Protein AF-A0A7C4LW94-F1 (afdb_monomer_lite)

Sequence (225 aa):
MNLEYPPADPAPEKEVHWSELSSRVENIVDGLGRRTIDENIKETVVGLMANGFNTEASCGGHFEEEEGFRFPSVDVGNPGRPKYRYEGEEECVAQIINKYNLSSRGEIYDGGKMEEELENELSSLGYKKQTKEYSDWYEGLSPLKESLGELLAEFNKKALEQAIPGSLKFGKIYGACRIEAEGSLEPDQRDSLEREDLVRRIKQAQIVFDHFGKFLKERYFGKNA

Radius of gyration: 20.41 Å; chains: 1; bounding box: 64×35×56 Å

Foldseek 3Di:
DPPPDDPDFFDVVLVVLLVVLLVVQQQDADPVRHGHDDPLQSLVCSLCVLVPWAWDDWHLFDLDPVVHGFATKIWTFDPPQDPDFWDCLVVLLVVLCVVVVNPDSVVCPPPPPNVVVSVVSCVVVVGPHTDPVNVVRLVVCVVVCVVVVVLQVVLQVVCVVVVQQFGWDFDDDPRTTMIGTPVGDDPVRLVVDDSVVSVVVRVSRSSSSSSSSVVSVCVSRPDDD

Secondary structure (DSSP, 8-state):
----PPPPPPPHHHHHHHHHHHHHHHT-B-TTS-B---HHHHHHHHHHHHTT--EEEEE--B-STTT--B--EEEE--SS--S-SBTTHHHHHHHHHHHHT-S-THHHHTTSHHHHHHHHHHHHTT--SBPHHHHHHHHTHHHHHHHHHHHHHHHHHHHHHTT-S--EEE---SSSEEEEETT---HHHHTTS-HHHHHHHHHHHHHHHHHHHHHHHHHHHS---

pLDDT: mean 87.65, std 12.56, range [34.5, 98.5]

Structure (mmCIF, N/CA/C/O backbone):
data_AF-A0A7C4LW94-F1
#
_entry.id   AF-A0A7C4LW94-F1
#
loop_
_atom_site.group_PDB
_atom_site.id
_atom_site.type_symbol
_atom_site.label_atom_id
_atom_site.label_alt_id
_atom_site.label_comp_id
_atom_site.label_asym_id
_atom_site.label_entity_id
_atom_site.label_seq_id
_atom_site.pdbx_PDB_ins_code
_atom_site.Cartn_x
_atom_site.Cartn_y
_atom_site.Cartn_z
_atom_site.occupancy
_atom_site.B_iso_or_equiv
_atom_site.auth_seq_id
_atom_site.auth_comp_id
_atom_site.auth_asym_id
_atom_site.auth_atom_id
_atom_site.pdbx_PDB_model_num
ATOM 1 N N . MET A 1 1 ? -41.351 -4.225 28.297 1.00 45.72 1 MET A N 1
ATOM 2 C CA . MET A 1 1 ? -39.969 -4.743 28.345 1.00 45.72 1 MET A CA 1
ATOM 3 C C . MET A 1 1 ? -39.526 -4.929 26.910 1.00 45.72 1 MET A C 1
ATOM 5 O O . MET A 1 1 ? -40.069 -5.803 26.247 1.00 45.72 1 MET A O 1
ATOM 9 N N . ASN A 1 2 ? -38.644 -4.064 26.413 1.00 41.47 2 ASN A N 1
ATOM 10 C CA . ASN A 1 2 ? -37.991 -4.292 25.127 1.00 41.47 2 ASN A CA 1
ATOM 11 C C . ASN A 1 2 ? -36.909 -5.343 25.368 1.00 41.47 2 ASN A C 1
ATOM 13 O O . ASN A 1 2 ? -35.998 -5.114 26.158 1.00 41.47 2 ASN A O 1
ATOM 17 N N . LEU A 1 3 ? -37.076 -6.515 24.762 1.00 44.09 3 LEU A N 1
ATOM 18 C CA . LEU A 1 3 ? -36.039 -7.536 24.709 1.00 44.09 3 LEU A CA 1
ATOM 19 C C . LEU A 1 3 ? -35.000 -7.055 23.696 1.00 44.09 3 LEU A C 1
ATOM 21 O O . LEU A 1 3 ? -35.199 -7.181 22.489 1.00 44.09 3 LEU A O 1
ATOM 25 N N . GLU A 1 4 ? -33.928 -6.445 24.191 1.00 44.81 4 GLU A N 1
ATOM 26 C CA . GLU A 1 4 ? -32.718 -6.241 23.402 1.00 44.81 4 GLU A CA 1
ATOM 27 C C . GLU A 1 4 ? -32.130 -7.622 23.104 1.00 44.81 4 GLU A C 1
ATOM 29 O O . GLU A 1 4 ? -31.636 -8.317 23.991 1.00 44.81 4 GLU A O 1
ATOM 34 N N . TYR A 1 5 ? -32.257 -8.061 21.853 1.00 43.66 5 TYR A N 1
ATOM 35 C CA . TYR A 1 5 ? -31.544 -9.237 21.381 1.00 43.66 5 TYR A CA 1
ATOM 36 C C . TYR A 1 5 ? -30.052 -8.895 21.294 1.00 43.66 5 TYR A C 1
ATOM 38 O O . TYR A 1 5 ? -29.714 -7.846 20.735 1.00 43.66 5 TYR A O 1
ATOM 46 N N . PRO A 1 6 ? -29.153 -9.759 21.801 1.00 52.16 6 PRO A N 1
ATOM 47 C CA . PRO A 1 6 ? -27.725 -9.565 21.611 1.00 52.16 6 PRO A CA 1
ATOM 48 C C . PRO A 1 6 ? -27.403 -9.526 20.108 1.00 52.16 6 PRO A C 1
ATOM 50 O O . PRO A 1 6 ? -28.115 -10.143 19.301 1.00 52.16 6 PRO A O 1
ATOM 53 N N . PRO A 1 7 ? -26.361 -8.786 19.696 1.00 55.84 7 PRO A N 1
ATOM 54 C CA . PRO A 1 7 ? -25.944 -8.773 18.304 1.00 55.84 7 PRO A CA 1
ATOM 55 C C . PRO A 1 7 ? -25.649 -10.210 17.864 1.00 55.84 7 PRO A C 1
ATOM 57 O O . PRO A 1 7 ? -24.812 -10.877 18.453 1.00 55.84 7 PRO A O 1
ATOM 60 N N . ALA A 1 8 ? -26.406 -10.696 16.872 1.00 56.72 8 ALA A N 1
ATOM 61 C CA . ALA A 1 8 ? -26.175 -12.014 16.279 1.00 56.72 8 ALA A CA 1
ATOM 62 C C . ALA A 1 8 ? -24.699 -12.180 15.890 1.00 56.72 8 ALA A C 1
ATOM 64 O O . ALA A 1 8 ? -24.147 -11.272 15.261 1.00 56.72 8 ALA A O 1
ATOM 65 N N . ASP A 1 9 ? -24.125 -13.326 16.259 1.00 61.75 9 ASP A N 1
ATOM 66 C CA . ASP A 1 9 ? -22.764 -13.729 15.912 1.00 61.75 9 ASP A CA 1
ATOM 67 C C . ASP A 1 9 ? -22.497 -13.541 14.407 1.00 61.75 9 ASP A C 1
ATOM 69 O O . ASP A 1 9 ? -23.426 -13.676 13.593 1.00 61.75 9 ASP A O 1
ATOM 73 N N . PRO A 1 10 ? -21.256 -13.205 14.008 1.00 60.19 10 PRO A N 1
ATOM 74 C CA . PRO A 1 10 ? -20.903 -13.128 12.598 1.00 60.19 10 PRO A CA 1
ATOM 75 C C . PRO A 1 10 ? -21.259 -14.444 11.896 1.00 60.19 10 PRO A C 1
ATOM 77 O O . PRO A 1 10 ? -21.071 -15.531 12.436 1.00 60.19 10 PRO A O 1
ATOM 80 N N . ALA A 1 11 ? -21.809 -14.347 10.682 1.00 73.44 11 ALA A N 1
ATOM 81 C CA . ALA A 1 11 ? -22.173 -15.532 9.915 1.00 73.44 11 ALA A CA 1
ATOM 82 C C . ALA A 1 11 ? -20.932 -16.439 9.747 1.00 73.44 11 ALA A C 1
ATOM 84 O O . ALA A 1 11 ? -19.886 -15.915 9.351 1.00 73.44 11 ALA A O 1
ATOM 85 N N . PRO A 1 12 ? -21.031 -17.764 9.980 1.00 82.44 12 PRO A N 1
ATOM 86 C CA . PRO A 1 12 ? -19.894 -18.693 9.913 1.00 82.44 12 PRO A CA 1
ATOM 87 C C . PRO A 1 12 ? -19.057 -18.582 8.627 1.00 82.44 12 PRO A C 1
ATOM 89 O O . PRO A 1 12 ? -17.847 -18.777 8.641 1.00 82.44 12 PRO A O 1
ATOM 92 N N . GLU A 1 13 ? -19.683 -18.198 7.513 1.00 88.62 13 GLU A N 1
ATOM 93 C CA . GLU A 1 13 ? -19.021 -17.964 6.224 1.00 88.62 13 GLU A CA 1
ATOM 94 C C . GLU A 1 13 ? -17.985 -16.826 6.271 1.00 88.62 13 GLU A C 1
ATOM 96 O O . GLU A 1 13 ? -16.911 -16.949 5.681 1.00 88.62 13 GLU A O 1
ATOM 101 N N . LYS A 1 14 ? -18.261 -15.733 7.001 1.00 92.19 14 LYS A N 1
ATOM 102 C CA . LYS A 1 14 ? -17.317 -14.611 7.135 1.00 92.19 14 LYS A CA 1
ATOM 103 C C . LYS A 1 14 ? -16.077 -15.021 7.924 1.00 92.19 14 LYS A C 1
ATOM 105 O O . LYS A 1 14 ? -14.980 -14.593 7.570 1.00 92.19 14 LYS A O 1
ATOM 110 N N . GLU A 1 15 ? -16.243 -15.841 8.962 1.00 93.06 15 GLU A N 1
ATOM 111 C CA . GLU A 1 15 ? -15.130 -16.359 9.768 1.00 93.06 15 GLU A CA 1
ATOM 112 C C . GLU A 1 15 ? -14.243 -17.307 8.962 1.00 93.06 15 GLU A C 1
ATOM 114 O O . GLU A 1 15 ? -13.018 -17.167 8.987 1.00 93.06 15 GLU A O 1
ATOM 119 N N . VAL A 1 16 ? -14.853 -18.220 8.196 1.00 94.25 16 VAL A N 1
ATOM 120 C CA . VAL A 1 16 ? -14.126 -19.120 7.290 1.00 94.25 16 VAL A CA 1
ATOM 121 C C . VAL A 1 16 ? -13.330 -18.310 6.269 1.00 94.25 16 VAL A C 1
ATOM 123 O O . VAL A 1 16 ? -12.117 -18.485 6.175 1.00 94.25 16 VAL A O 1
ATOM 126 N N . HIS A 1 17 ? -13.964 -17.354 5.585 1.00 95.56 17 HIS A N 1
ATOM 127 C CA . HIS A 1 17 ? -13.280 -16.518 4.597 1.00 95.56 17 HIS A CA 1
ATOM 128 C C . HIS A 1 17 ? -12.143 -15.683 5.215 1.00 95.56 17 HIS A C 1
ATOM 130 O O . HIS A 1 17 ? -11.054 -15.597 4.648 1.00 95.56 17 HIS A O 1
ATOM 136 N N . TRP A 1 18 ? -12.340 -15.111 6.408 1.00 96.44 18 TRP A N 1
ATOM 137 C CA . TRP A 1 18 ? -11.271 -14.399 7.116 1.00 96.44 18 TRP A CA 1
ATOM 138 C C . TRP A 1 18 ? -10.088 -15.320 7.448 1.00 96.44 18 TRP A C 1
ATOM 140 O O . TRP A 1 18 ? -8.929 -14.925 7.296 1.00 96.44 18 TRP A O 1
ATOM 150 N N . SER A 1 19 ? -10.363 -16.549 7.895 1.00 95.75 19 SER A N 1
ATOM 151 C CA . SER A 1 19 ? -9.337 -17.551 8.205 1.00 95.75 19 SER A CA 1
ATOM 152 C C . SER A 1 19 ? -8.556 -17.978 6.958 1.00 95.75 19 SER A C 1
ATOM 154 O O . SER A 1 19 ? -7.326 -18.083 7.005 1.00 95.75 19 SER A O 1
ATOM 156 N N . GLU A 1 20 ? -9.241 -18.147 5.826 1.00 96.12 20 GLU A N 1
ATOM 157 C CA . GLU A 1 20 ? -8.624 -18.431 4.527 1.00 96.12 20 GLU A CA 1
ATOM 158 C C . GLU A 1 20 ? -7.718 -17.285 4.069 1.00 96.12 20 GLU A C 1
ATOM 160 O O . GLU A 1 20 ? -6.572 -17.524 3.682 1.00 96.12 20 GLU A O 1
ATOM 165 N N . LEU A 1 21 ? -8.183 -16.035 4.167 1.00 96.44 21 LEU A N 1
ATOM 166 C CA . LEU A 1 21 ? -7.382 -14.854 3.837 1.00 96.44 21 LEU A CA 1
ATOM 167 C C . LEU A 1 21 ? -6.167 -14.708 4.754 1.00 96.44 21 LEU A C 1
ATOM 169 O O . LEU A 1 21 ? -5.067 -14.453 4.269 1.00 96.44 21 LEU A O 1
ATOM 173 N N . SER A 1 22 ? -6.344 -14.928 6.057 1.00 95.31 22 SER A N 1
ATOM 174 C CA . SER A 1 22 ? -5.247 -14.905 7.032 1.00 95.31 22 SER A CA 1
ATOM 175 C C . SER A 1 22 ? -4.198 -15.966 6.696 1.00 95.31 22 SER A C 1
ATOM 177 O O . SER A 1 22 ? -3.008 -15.670 6.630 1.00 95.31 22 SER A O 1
ATOM 179 N N . SER A 1 23 ? -4.644 -17.188 6.388 1.00 93.62 23 SER A N 1
ATOM 180 C CA . SER A 1 23 ? -3.761 -18.281 5.968 1.00 93.62 23 SER A CA 1
ATOM 181 C C . SER A 1 23 ? -3.058 -17.968 4.648 1.00 93.62 23 SER A C 1
ATOM 183 O O . SER A 1 23 ? -1.879 -18.275 4.488 1.00 93.62 23 SER A O 1
ATOM 185 N N . ARG A 1 24 ? -3.752 -17.341 3.693 1.00 92.81 24 ARG A N 1
ATOM 186 C CA . ARG A 1 24 ? -3.155 -16.904 2.428 1.00 92.81 24 ARG A CA 1
ATOM 187 C C . ARG A 1 24 ? -2.051 -15.878 2.673 1.00 92.81 24 ARG A C 1
ATOM 189 O O . ARG A 1 24 ? -0.966 -16.060 2.136 1.00 92.81 24 ARG A O 1
ATOM 196 N N . VAL A 1 25 ? -2.316 -14.854 3.484 1.00 92.88 25 VAL A N 1
ATOM 197 C CA . VAL A 1 25 ? -1.360 -13.792 3.844 1.00 92.88 25 VAL A CA 1
ATOM 198 C C . VAL A 1 25 ? -0.121 -14.356 4.541 1.00 92.88 25 VAL A C 1
ATOM 200 O O . VAL A 1 25 ? 0.993 -13.965 4.200 1.00 92.88 25 VAL A O 1
ATOM 203 N N . GLU A 1 26 ? -0.289 -15.334 5.433 1.00 89.62 26 GLU A N 1
ATOM 204 C CA . GLU A 1 26 ? 0.823 -16.002 6.128 1.00 89.62 26 GLU A CA 1
ATOM 205 C C . GLU A 1 26 ?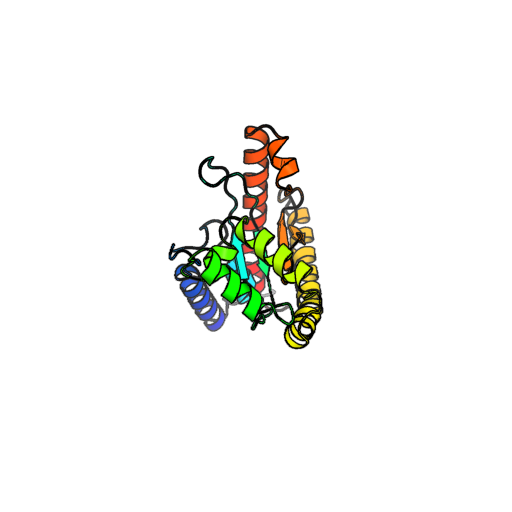 1.796 -16.706 5.170 1.00 89.62 26 GLU A C 1
ATOM 207 O O . GLU A 1 26 ? 2.996 -16.798 5.422 1.00 89.62 26 GLU A O 1
ATOM 212 N N . ASN A 1 27 ? 1.270 -17.203 4.051 1.00 88.75 27 ASN A N 1
ATOM 213 C CA . ASN A 1 27 ? 2.029 -17.959 3.063 1.00 88.75 27 ASN A CA 1
ATOM 214 C C . ASN A 1 27 ? 2.527 -17.101 1.889 1.00 88.75 27 ASN A C 1
ATOM 216 O O . ASN A 1 27 ? 3.099 -17.654 0.947 1.00 88.75 27 ASN A O 1
ATOM 220 N N . ILE A 1 28 ? 2.330 -15.777 1.919 1.00 87.31 28 ILE A N 1
ATOM 221 C CA . ILE A 1 28 ? 2.914 -14.883 0.914 1.00 87.31 28 ILE A CA 1
ATOM 222 C C . ILE A 1 28 ? 4.437 -14.871 1.087 1.00 87.31 28 ILE A C 1
ATOM 224 O O . ILE A 1 28 ? 4.977 -14.728 2.188 1.00 87.31 28 ILE A O 1
ATOM 228 N N . VAL A 1 29 ? 5.119 -15.045 -0.040 1.00 79.12 29 VAL A N 1
ATOM 229 C CA . VAL A 1 29 ? 6.573 -15.005 -0.162 1.00 79.12 29 VAL A CA 1
ATOM 230 C C . VAL A 1 29 ? 6.914 -13.811 -1.043 1.00 79.12 29 VAL A C 1
ATOM 232 O O . VAL A 1 29 ? 6.268 -13.611 -2.074 1.00 79.12 29 VAL A O 1
ATOM 235 N N . ASP A 1 30 ? 7.891 -13.009 -0.631 1.00 70.56 30 ASP A N 1
ATOM 236 C CA . ASP A 1 30 ? 8.350 -11.876 -1.429 1.00 70.56 30 ASP A CA 1
ATOM 237 C C . ASP A 1 30 ? 9.145 -12.328 -2.673 1.00 70.56 30 ASP A C 1
ATOM 239 O O . ASP A 1 30 ? 9.429 -13.512 -2.883 1.00 70.56 30 ASP A O 1
ATOM 243 N N . GLY A 1 31 ? 9.525 -11.367 -3.521 1.00 62.03 31 GLY A N 1
ATOM 244 C CA . GLY A 1 31 ? 10.322 -11.628 -4.726 1.00 62.03 31 GLY A CA 1
ATOM 245 C C . GLY A 1 31 ? 11.723 -12.199 -4.459 1.00 62.03 31 GLY A C 1
ATOM 246 O O . GLY A 1 31 ? 12.373 -12.650 -5.400 1.00 62.03 31 GLY A O 1
ATOM 247 N N . LEU A 1 32 ? 12.173 -12.212 -3.199 1.00 62.97 32 LEU A N 1
ATOM 248 C CA . LEU A 1 32 ? 13.464 -12.738 -2.750 1.00 62.97 32 LEU A CA 1
ATOM 249 C C . LEU A 1 32 ? 13.339 -14.122 -2.094 1.00 62.97 32 LEU A C 1
ATOM 251 O O . LEU A 1 32 ? 14.333 -14.674 -1.616 1.00 62.97 32 LEU A O 1
ATOM 255 N N . GLY A 1 33 ? 12.136 -14.702 -2.050 1.00 65.38 33 GLY A N 1
ATOM 256 C CA . GLY A 1 33 ? 11.908 -15.990 -1.401 1.00 65.38 33 GLY A CA 1
ATOM 257 C C . GLY A 1 33 ? 11.800 -15.904 0.125 1.00 65.38 33 GLY A C 1
ATOM 258 O O . GLY A 1 33 ? 11.742 -16.950 0.784 1.00 65.38 33 GLY A O 1
ATOM 259 N N . ARG A 1 34 ? 11.779 -14.697 0.709 1.00 68.06 34 ARG A N 1
ATOM 260 C CA . ARG A 1 34 ? 11.589 -14.509 2.150 1.00 68.06 34 ARG A CA 1
ATOM 261 C C . ARG A 1 34 ? 10.109 -14.608 2.467 1.00 68.06 34 ARG A C 1
ATOM 263 O O . ARG A 1 34 ? 9.244 -14.100 1.755 1.00 68.06 34 ARG A O 1
ATOM 270 N N . ARG A 1 35 ? 9.817 -15.342 3.534 1.00 60.00 35 ARG A N 1
ATOM 271 C CA . ARG A 1 35 ? 8.452 -15.500 4.019 1.00 60.00 35 ARG A CA 1
ATOM 272 C C . ARG A 1 35 ? 8.090 -14.287 4.857 1.00 60.00 35 ARG A C 1
ATOM 274 O O . ARG A 1 35 ? 8.943 -13.795 5.585 1.00 60.00 35 ARG A O 1
ATOM 281 N N . THR A 1 36 ? 6.805 -13.964 4.793 1.00 74.62 36 THR A N 1
ATOM 282 C CA . THR A 1 36 ? 6.021 -13.145 5.720 1.00 74.62 36 THR A CA 1
ATOM 283 C C . THR A 1 36 ? 5.942 -11.659 5.414 1.00 74.62 36 THR A C 1
ATOM 285 O O . THR A 1 36 ? 6.931 -10.939 5.396 1.00 74.62 36 THR A O 1
ATOM 288 N N . ILE A 1 37 ? 4.697 -11.216 5.261 1.00 87.62 37 ILE A N 1
ATOM 289 C CA . ILE A 1 37 ? 4.272 -9.844 5.531 1.00 87.62 37 ILE A CA 1
ATOM 290 C C . ILE A 1 37 ? 4.544 -9.531 7.008 1.00 87.62 37 ILE A C 1
ATOM 292 O O . ILE A 1 37 ? 4.339 -10.399 7.858 1.00 87.62 37 ILE A O 1
ATOM 296 N N . ASP A 1 38 ? 4.956 -8.302 7.314 1.00 90.50 38 ASP A N 1
ATOM 297 C CA . ASP A 1 38 ? 5.254 -7.873 8.683 1.00 90.50 38 ASP A CA 1
ATOM 298 C C . ASP A 1 38 ? 4.048 -8.062 9.620 1.00 90.50 38 ASP A C 1
ATOM 300 O O . ASP A 1 38 ? 2.927 -7.642 9.317 1.00 90.50 38 ASP A O 1
ATOM 304 N N . GLU A 1 39 ? 4.271 -8.674 10.788 1.00 91.38 39 GLU A N 1
ATOM 305 C CA . GLU A 1 39 ? 3.206 -9.030 11.745 1.00 91.38 39 GLU A CA 1
ATOM 306 C C . GLU A 1 39 ? 2.293 -7.851 12.101 1.00 91.38 39 GLU A C 1
ATOM 308 O O . GLU A 1 39 ? 1.076 -7.995 12.210 1.00 91.38 39 GLU A O 1
ATOM 313 N N . ASN A 1 40 ? 2.874 -6.660 12.240 1.00 93.00 40 ASN A N 1
ATOM 314 C CA . ASN A 1 40 ? 2.164 -5.448 12.636 1.00 93.00 40 ASN A CA 1
ATOM 315 C C . ASN A 1 40 ? 1.270 -4.849 11.533 1.00 93.00 40 ASN A C 1
ATOM 317 O O . ASN A 1 40 ? 0.518 -3.919 11.819 1.00 93.00 40 ASN A O 1
ATOM 321 N N . ILE A 1 41 ? 1.325 -5.361 10.297 1.00 96.00 41 ILE A N 1
ATOM 322 C CA . ILE A 1 41 ? 0.461 -4.917 9.192 1.00 96.00 41 ILE A CA 1
ATOM 323 C C . ILE A 1 41 ? -0.418 -6.032 8.616 1.00 96.00 41 ILE A C 1
ATOM 325 O O . ILE A 1 41 ? -1.358 -5.734 7.873 1.00 96.00 41 ILE A O 1
ATOM 329 N N . LYS A 1 42 ? -0.200 -7.299 9.002 1.00 95.81 42 LYS A N 1
ATOM 330 C CA . LYS A 1 42 ? -0.985 -8.455 8.526 1.00 95.81 42 LYS A CA 1
ATOM 331 C C . LYS A 1 42 ? -2.493 -8.254 8.662 1.00 95.81 42 LYS A C 1
ATOM 333 O O . LYS A 1 42 ? -3.217 -8.475 7.694 1.00 95.81 42 LYS A O 1
ATOM 338 N N . GLU A 1 43 ? -2.979 -7.800 9.821 1.00 97.44 43 GLU A N 1
ATOM 339 C CA . GLU A 1 43 ? -4.423 -7.584 10.021 1.00 97.44 43 GLU A CA 1
ATOM 340 C C . GLU A 1 43 ? -4.977 -6.497 9.084 1.00 97.44 43 GLU A C 1
ATOM 342 O O . GLU A 1 43 ? -6.091 -6.636 8.584 1.00 97.44 43 GLU A O 1
ATOM 347 N N . THR A 1 44 ? -4.187 -5.466 8.766 1.00 98.31 44 THR A N 1
ATOM 348 C CA . THR A 1 44 ? -4.578 -4.450 7.775 1.00 98.31 44 THR A CA 1
ATOM 349 C C . THR A 1 44 ? -4.687 -5.052 6.379 1.00 98.31 44 THR A C 1
ATOM 351 O O . THR A 1 44 ? -5.676 -4.813 5.687 1.00 98.31 44 THR A O 1
ATOM 354 N N . VAL A 1 45 ? -3.706 -5.859 5.966 1.00 97.94 45 VAL A N 1
ATOM 355 C CA . VAL A 1 45 ? -3.715 -6.521 4.652 1.00 97.94 45 VAL A CA 1
ATOM 356 C C . VAL A 1 45 ? -4.917 -7.462 4.531 1.00 97.94 45 VAL A C 1
ATOM 358 O O . VAL A 1 45 ? -5.694 -7.342 3.585 1.00 97.94 45 VAL A O 1
ATOM 361 N N . VAL A 1 46 ? -5.133 -8.336 5.520 1.00 98.06 46 VAL A N 1
ATOM 362 C CA . VAL A 1 46 ? -6.298 -9.238 5.561 1.00 98.06 46 VAL A CA 1
ATOM 363 C C . VAL A 1 46 ? -7.602 -8.442 5.562 1.00 98.06 46 VAL A C 1
ATOM 365 O O . VAL A 1 46 ? -8.514 -8.765 4.804 1.00 98.06 46 VAL A O 1
ATOM 368 N N . GLY A 1 47 ? -7.683 -7.382 6.367 1.00 98.19 47 GLY A N 1
ATOM 369 C CA . GLY A 1 47 ? -8.849 -6.510 6.450 1.00 98.19 47 GLY A CA 1
ATOM 370 C C . GLY A 1 47 ? -9.191 -5.856 5.113 1.00 98.19 47 GLY A C 1
ATOM 371 O O . GLY A 1 47 ? -10.354 -5.869 4.712 1.00 98.19 47 GLY A O 1
ATOM 372 N N . LEU A 1 48 ? -8.201 -5.337 4.385 1.00 98.31 48 LEU A N 1
ATOM 373 C CA . LEU A 1 48 ? -8.399 -4.771 3.047 1.00 98.31 48 LEU A CA 1
ATOM 374 C C . LEU A 1 48 ? -8.906 -5.837 2.068 1.00 98.31 48 LEU A C 1
ATOM 376 O O . LEU A 1 48 ? -9.919 -5.617 1.403 1.00 98.31 48 LEU A O 1
ATOM 380 N N . MET A 1 49 ? -8.275 -7.014 2.042 1.00 97.56 49 MET A N 1
ATOM 381 C CA . MET A 1 49 ? -8.697 -8.128 1.184 1.00 97.56 49 MET A CA 1
ATOM 382 C C . MET A 1 49 ? -10.124 -8.596 1.490 1.00 97.56 49 MET A C 1
ATOM 384 O O . MET A 1 49 ? -10.918 -8.798 0.572 1.00 97.56 49 MET A O 1
ATOM 388 N N . ALA A 1 50 ? -10.480 -8.708 2.771 1.00 97.50 50 ALA A N 1
ATOM 389 C CA . ALA A 1 50 ? -11.818 -9.096 3.211 1.00 97.50 50 ALA A CA 1
ATOM 390 C C . ALA A 1 50 ? -12.884 -8.063 2.808 1.00 97.50 50 ALA A C 1
ATOM 392 O O . ALA A 1 50 ? -14.018 -8.427 2.504 1.00 97.50 50 ALA A O 1
ATOM 393 N N . ASN A 1 51 ? -12.508 -6.782 2.743 1.00 96.69 51 ASN A N 1
ATOM 394 C CA . ASN A 1 51 ? -13.357 -5.692 2.258 1.00 96.69 51 ASN A CA 1
ATOM 395 C C . ASN A 1 51 ? -13.298 -5.506 0.724 1.00 96.69 51 ASN A C 1
ATOM 397 O O . ASN A 1 51 ? -13.799 -4.506 0.215 1.00 96.69 51 ASN A O 1
ATOM 401 N N . GLY A 1 52 ? -12.729 -6.462 -0.022 1.00 95.50 52 GLY A N 1
ATOM 402 C CA . GLY A 1 52 ? -12.763 -6.493 -1.489 1.00 95.50 52 GLY A CA 1
ATOM 403 C C . GLY A 1 52 ? -11.618 -5.761 -2.192 1.00 95.50 52 GLY A C 1
ATOM 404 O O . GLY A 1 52 ? -11.648 -5.624 -3.414 1.00 95.50 52 GLY A O 1
ATOM 405 N N . PHE A 1 53 ? -10.600 -5.309 -1.458 1.00 96.38 53 PHE A N 1
ATOM 406 C CA . PHE A 1 53 ? -9.448 -4.610 -2.026 1.00 96.38 53 PHE A CA 1
ATOM 407 C C . PHE A 1 53 ? -8.301 -5.575 -2.336 1.00 96.38 53 PHE A C 1
ATOM 409 O O . PHE A 1 53 ? -7.911 -6.394 -1.508 1.00 96.38 53 PHE A O 1
ATOM 416 N N . ASN A 1 54 ? -7.709 -5.459 -3.524 1.00 95.12 54 ASN A N 1
ATOM 417 C CA . ASN A 1 54 ? -6.543 -6.253 -3.898 1.00 95.12 54 ASN A CA 1
ATOM 418 C C . ASN A 1 54 ? -5.247 -5.544 -3.469 1.00 95.12 54 ASN A C 1
ATOM 420 O O . ASN A 1 54 ? -4.912 -4.478 -3.984 1.00 95.12 54 ASN A O 1
ATOM 424 N N . THR A 1 55 ? -4.525 -6.135 -2.518 1.00 94.81 55 THR A N 1
ATOM 425 C CA . THR A 1 55 ? -3.245 -5.618 -2.012 1.00 94.81 55 THR A CA 1
ATOM 426 C C . THR A 1 55 ? -2.084 -6.125 -2.870 1.00 94.81 55 THR A C 1
ATOM 428 O O . THR A 1 55 ? -1.948 -7.335 -3.057 1.00 94.81 55 THR A O 1
ATOM 431 N N . GLU A 1 56 ? -1.243 -5.220 -3.373 1.00 91.19 56 GLU A N 1
ATOM 432 C CA . GLU A 1 56 ? -0.082 -5.546 -4.220 1.00 91.19 56 GLU A CA 1
ATOM 433 C C . GLU A 1 56 ? 1.228 -5.619 -3.428 1.00 91.19 56 GLU A C 1
ATOM 435 O O . GLU A 1 56 ? 2.057 -6.489 -3.687 1.00 91.19 56 GLU A O 1
ATOM 440 N N . ALA A 1 57 ? 1.411 -4.720 -2.462 1.00 90.88 57 ALA A N 1
ATOM 441 C CA . ALA A 1 57 ? 2.598 -4.654 -1.620 1.00 90.88 57 ALA A CA 1
ATOM 442 C C . ALA A 1 57 ? 2.256 -4.055 -0.254 1.00 90.88 57 ALA A C 1
ATOM 444 O O . ALA A 1 57 ? 1.263 -3.344 -0.095 1.00 90.88 57 ALA A O 1
ATOM 445 N N . SER A 1 58 ? 3.084 -4.336 0.743 1.00 93.69 58 SER A N 1
ATOM 446 C CA . SER A 1 58 ? 2.947 -3.769 2.082 1.00 93.69 58 SER A CA 1
ATOM 447 C C . SER A 1 58 ? 4.298 -3.688 2.775 1.00 93.69 58 SER A C 1
ATOM 449 O O . SER A 1 58 ? 5.195 -4.474 2.477 1.00 93.69 58 SER A O 1
ATOM 451 N N . CYS A 1 59 ? 4.416 -2.771 3.726 1.00 93.06 59 CYS A N 1
ATOM 452 C CA . CYS A 1 59 ? 5.548 -2.648 4.635 1.00 93.06 59 CYS A CA 1
ATOM 453 C C . CYS A 1 59 ? 5.004 -2.232 6.003 1.00 93.06 59 CYS A C 1
ATOM 455 O O . CYS A 1 59 ? 4.227 -1.281 6.086 1.00 93.06 59 CYS A O 1
ATOM 457 N N . GLY A 1 60 ? 5.403 -2.924 7.064 1.00 93.44 60 GLY A N 1
ATOM 458 C CA . GLY A 1 60 ? 5.034 -2.642 8.453 1.00 93.44 60 GLY A CA 1
ATOM 459 C C . GLY A 1 60 ? 5.769 -1.447 9.058 1.00 93.44 60 GLY A C 1
ATOM 460 O O . GLY A 1 60 ? 5.475 -1.025 10.178 1.00 93.44 60 GLY A O 1
ATOM 461 N N . GLY A 1 61 ? 6.703 -0.866 8.309 1.00 92.81 61 GLY A N 1
ATOM 462 C CA . GLY A 1 61 ? 7.588 0.190 8.766 1.00 92.81 61 GLY A CA 1
ATOM 463 C C . GLY A 1 61 ? 8.727 -0.364 9.617 1.00 92.81 61 GLY A C 1
ATOM 464 O O . GLY A 1 61 ? 8.511 -1.184 10.505 1.00 92.81 61 GLY A O 1
ATOM 465 N N . HIS A 1 62 ? 9.930 0.131 9.350 1.00 90.31 62 HIS A N 1
ATOM 466 C CA . HIS A 1 62 ? 11.181 -0.353 9.932 1.00 90.31 62 HIS A CA 1
ATOM 467 C C . HIS A 1 62 ? 11.948 0.833 10.503 1.00 90.31 62 HIS A C 1
ATOM 469 O O . HIS A 1 62 ? 11.850 1.952 9.987 1.00 90.31 62 HIS A O 1
ATOM 475 N N . PHE A 1 63 ? 12.682 0.611 11.584 1.00 87.88 63 PHE A N 1
ATOM 476 C CA . PHE A 1 63 ? 13.534 1.624 12.220 1.00 87.88 63 PHE A CA 1
ATOM 477 C C . PHE A 1 63 ? 14.898 1.063 12.657 1.00 87.88 63 PHE A C 1
ATOM 479 O O . PHE A 1 63 ? 15.682 1.730 13.346 1.00 87.88 63 PHE A O 1
ATOM 486 N N . GLU A 1 64 ? 15.170 -0.175 12.269 1.00 84.00 64 GLU A N 1
ATOM 487 C CA . GLU A 1 64 ? 16.443 -0.861 12.351 1.00 84.00 64 GLU A CA 1
ATOM 488 C C . GLU A 1 64 ? 17.402 -0.279 11.304 1.00 84.00 64 GLU A C 1
ATOM 490 O O . GLU A 1 64 ? 17.028 -0.040 10.157 1.00 84.00 64 GLU A O 1
ATOM 495 N N . GLU A 1 65 ? 18.663 -0.051 11.680 1.00 71.06 65 GLU A N 1
ATOM 496 C CA . GLU A 1 65 ? 19.656 0.528 10.757 1.00 71.06 65 GLU A CA 1
ATOM 497 C C . GLU A 1 65 ? 19.898 -0.349 9.525 1.00 71.06 65 GLU A C 1
ATOM 499 O O . GLU A 1 65 ? 20.153 0.170 8.443 1.00 71.06 65 GLU A O 1
ATOM 504 N N . GLU A 1 66 ? 19.792 -1.668 9.687 1.00 75.75 66 GLU A N 1
ATOM 505 C CA . GLU A 1 66 ? 20.037 -2.658 8.635 1.00 75.75 66 GLU A CA 1
ATOM 506 C C . GLU A 1 66 ? 18.941 -2.656 7.555 1.00 75.75 66 GLU A C 1
ATOM 508 O O . GLU A 1 66 ? 19.223 -2.925 6.388 1.00 75.75 66 GLU A O 1
ATOM 513 N N . GLU A 1 67 ? 17.704 -2.314 7.926 1.00 72.25 67 GLU A N 1
ATOM 51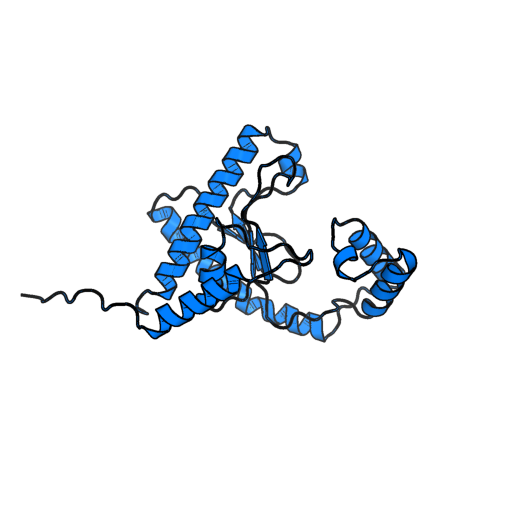4 C CA . GLU A 1 67 ? 16.532 -2.293 7.033 1.00 72.25 67 GLU A CA 1
ATOM 515 C C . GLU A 1 67 ? 16.179 -0.867 6.563 1.00 72.25 67 GLU A C 1
ATOM 517 O O . GLU A 1 67 ? 15.453 -0.662 5.579 1.00 72.25 67 GLU A O 1
ATOM 522 N N . GLY A 1 68 ? 16.755 0.131 7.239 1.00 82.06 68 GLY A N 1
ATOM 523 C CA . GLY A 1 68 ? 16.517 1.548 7.025 1.00 82.06 68 GLY A CA 1
ATOM 524 C C . GLY A 1 68 ? 15.208 2.032 7.648 1.00 82.06 68 GLY A C 1
ATOM 525 O O . GLY A 1 68 ? 14.354 1.268 8.085 1.00 82.06 68 GLY A O 1
ATOM 526 N N . PHE A 1 69 ? 15.026 3.351 7.666 1.00 87.19 69 PHE A N 1
ATOM 527 C CA . PHE A 1 69 ? 13.834 3.962 8.245 1.00 87.19 69 PHE A CA 1
ATOM 528 C C . PHE A 1 69 ? 12.710 4.064 7.215 1.00 87.19 69 PHE A C 1
ATOM 530 O O . PHE A 1 69 ? 12.784 4.856 6.265 1.00 87.19 69 PHE A O 1
ATOM 537 N N . ARG A 1 70 ? 11.645 3.284 7.408 1.00 90.56 70 ARG A N 1
ATOM 538 C CA . ARG A 1 70 ? 10.466 3.258 6.530 1.00 90.56 70 ARG A CA 1
ATOM 539 C C . ARG A 1 70 ? 9.191 3.424 7.341 1.00 90.56 70 ARG A C 1
ATOM 541 O O . ARG A 1 70 ? 9.047 2.853 8.415 1.00 90.56 70 ARG A O 1
ATOM 548 N N . PHE A 1 71 ? 8.256 4.196 6.801 1.00 95.06 71 PHE A N 1
ATOM 549 C CA . PHE A 1 71 ? 6.910 4.304 7.352 1.00 95.06 71 PHE A CA 1
ATOM 550 C C . PHE A 1 71 ? 6.047 3.138 6.858 1.00 95.06 71 PHE A C 1
ATOM 552 O O . PHE A 1 71 ? 6.263 2.669 5.736 1.00 95.06 71 PHE A O 1
ATOM 559 N N . PRO A 1 72 ? 5.076 2.673 7.665 1.00 96.62 72 PRO A N 1
ATOM 560 C CA . PRO A 1 72 ? 4.156 1.641 7.229 1.00 96.62 72 PRO A CA 1
ATOM 561 C C . PRO A 1 72 ? 3.327 2.111 6.033 1.00 96.62 72 PRO A C 1
ATOM 563 O O . PRO A 1 72 ? 2.914 3.273 5.956 1.00 96.62 72 PRO A O 1
ATOM 566 N N . SER A 1 73 ? 3.091 1.197 5.098 1.00 97.12 73 SER A N 1
ATOM 567 C CA . SER A 1 73 ? 2.282 1.450 3.907 1.00 97.12 73 SER A CA 1
ATOM 568 C C . SER A 1 73 ? 1.662 0.169 3.361 1.00 97.12 73 SER A C 1
ATOM 570 O O . SER A 1 73 ? 2.193 -0.926 3.556 1.00 97.12 73 SER A O 1
ATOM 572 N N . VAL A 1 74 ? 0.539 0.312 2.657 1.00 97.50 74 VAL A N 1
ATOM 573 C CA . VAL A 1 74 ? -0.068 -0.761 1.856 1.00 97.50 74 VAL A CA 1
ATOM 574 C C . VAL A 1 74 ? -0.421 -0.206 0.487 1.00 97.50 74 VAL A C 1
ATOM 576 O O . VAL A 1 74 ? -1.086 0.822 0.385 1.00 97.50 74 VAL A O 1
ATOM 579 N N . ASP A 1 75 ? -0.008 -0.905 -0.558 1.00 96.25 75 ASP A N 1
ATOM 580 C CA . ASP A 1 75 ? -0.359 -0.600 -1.934 1.00 96.25 75 ASP A CA 1
ATOM 581 C C . ASP A 1 75 ? -1.565 -1.433 -2.344 1.00 96.25 75 ASP A C 1
ATOM 583 O O . ASP A 1 75 ? -1.555 -2.663 -2.264 1.00 96.25 75 ASP A O 1
ATOM 587 N N . VAL A 1 76 ? -2.614 -0.750 -2.789 1.00 95.69 76 VAL A N 1
ATOM 588 C CA . VAL A 1 76 ? -3.847 -1.364 -3.279 1.00 95.69 76 VAL A CA 1
ATOM 589 C C . VAL A 1 76 ? -3.956 -1.095 -4.771 1.00 95.69 76 VAL A C 1
ATOM 591 O O . VAL A 1 76 ? -3.941 0.059 -5.198 1.00 95.69 76 VAL A O 1
ATOM 594 N N . GLY A 1 77 ? -4.067 -2.143 -5.576 1.00 93.38 77 GLY A N 1
ATOM 595 C CA . GLY A 1 77 ? -4.081 -2.026 -7.031 1.00 93.38 77 GLY A CA 1
ATOM 596 C C . GLY A 1 77 ? -5.110 -2.938 -7.674 1.00 93.38 77 GLY A C 1
ATOM 597 O O . GLY A 1 77 ? -5.656 -3.843 -7.041 1.00 93.38 77 GLY A O 1
ATOM 598 N N . ASN A 1 78 ? -5.401 -2.686 -8.945 1.00 91.19 78 ASN A N 1
ATOM 599 C CA . ASN A 1 78 ? -6.324 -3.522 -9.694 1.00 91.19 78 ASN A CA 1
ATOM 600 C C . ASN A 1 78 ? -5.694 -4.880 -10.007 1.00 91.19 78 ASN A C 1
ATOM 602 O O . ASN A 1 78 ? -4.539 -4.933 -10.438 1.00 91.19 78 ASN A O 1
ATOM 606 N N . PRO A 1 79 ? -6.455 -5.982 -9.896 1.00 89.06 79 PRO A N 1
ATOM 607 C CA . PRO A 1 79 ? -5.961 -7.279 -10.325 1.00 89.06 79 PRO A CA 1
ATOM 608 C C . PRO A 1 79 ? -5.598 -7.254 -11.816 1.00 89.06 79 PRO A C 1
ATOM 610 O O . PRO A 1 79 ? -6.156 -6.486 -12.600 1.00 89.06 79 PRO A O 1
ATOM 613 N N . GLY A 1 80 ? -4.666 -8.120 -12.214 1.00 88.81 80 GLY A N 1
ATOM 614 C CA . GLY A 1 80 ? -4.283 -8.262 -13.620 1.00 88.81 80 GLY A CA 1
ATOM 615 C C . GLY A 1 80 ? -3.440 -7.109 -14.162 1.00 88.81 80 GLY A C 1
ATOM 616 O O . GLY A 1 80 ? -3.541 -6.806 -15.346 1.00 88.81 80 GLY A O 1
ATOM 617 N N . ARG A 1 81 ? -2.613 -6.473 -13.317 1.00 89.06 81 ARG A N 1
ATOM 618 C CA . ARG A 1 81 ? -1.635 -5.467 -13.751 1.00 89.06 81 ARG A CA 1
ATOM 619 C C . ARG A 1 81 ? -0.821 -5.979 -14.946 1.00 89.06 81 ARG A C 1
ATOM 621 O O . ARG A 1 81 ? -0.140 -7.001 -14.804 1.00 89.06 81 ARG A O 1
ATOM 628 N N . PRO A 1 82 ? -0.841 -5.275 -16.094 1.00 90.56 82 PRO A N 1
ATOM 629 C CA . PRO A 1 82 ? -0.061 -5.674 -17.250 1.00 90.56 82 PRO A CA 1
ATOM 630 C C . PRO A 1 82 ? 1.420 -5.708 -16.915 1.00 90.56 82 PRO A C 1
ATOM 632 O O . PRO A 1 82 ? 1.946 -4.841 -16.210 1.00 90.56 82 PRO A O 1
ATOM 635 N N . LYS A 1 83 ? 2.100 -6.726 -17.443 1.00 88.19 83 LYS A N 1
ATOM 636 C CA . LYS A 1 83 ? 3.524 -6.938 -17.189 1.00 88.19 83 LYS A CA 1
ATOM 637 C C . LYS A 1 83 ? 4.344 -5.725 -17.638 1.00 88.19 83 LYS A C 1
ATOM 639 O O . LYS A 1 83 ? 5.273 -5.347 -16.930 1.00 88.19 83 LYS A O 1
ATOM 644 N N . TYR A 1 84 ? 4.005 -5.116 -18.768 1.00 89.75 84 TYR A N 1
ATOM 645 C CA . TYR A 1 84 ? 4.739 -3.993 -19.347 1.00 89.75 84 TYR A CA 1
ATOM 646 C C . TYR A 1 84 ? 3.855 -2.750 -19.417 1.00 89.75 84 TYR A C 1
ATOM 648 O O . TYR A 1 84 ? 2.688 -2.817 -19.811 1.00 89.75 84 TYR A O 1
ATOM 656 N N . ARG A 1 85 ? 4.427 -1.614 -19.029 1.00 89.81 85 ARG A N 1
ATOM 657 C CA . ARG A 1 85 ? 3.784 -0.303 -19.038 1.00 89.81 85 ARG A CA 1
ATOM 658 C C . ARG A 1 85 ? 3.925 0.378 -20.390 1.00 89.81 85 ARG A C 1
ATOM 660 O O . ARG A 1 85 ? 2.964 1.002 -20.841 1.00 89.81 85 ARG A O 1
ATOM 667 N N . TYR A 1 86 ? 5.092 0.280 -21.019 1.00 91.81 86 TYR A N 1
ATOM 668 C CA . TYR A 1 86 ? 5.399 0.989 -22.263 1.00 91.81 86 TYR A CA 1
ATOM 669 C C . TYR A 1 86 ? 5.521 0.043 -23.461 1.00 91.81 86 TYR A C 1
ATOM 671 O O . TYR A 1 86 ? 5.939 -1.108 -23.329 1.00 91.81 86 TYR A O 1
ATOM 679 N N . GLU A 1 87 ? 5.152 0.536 -24.647 1.00 90.50 87 GLU A N 1
ATOM 680 C CA . GLU A 1 87 ? 5.483 -0.135 -25.911 1.00 90.50 87 GLU A CA 1
ATOM 681 C C . GLU A 1 87 ? 7.011 -0.270 -26.006 1.00 90.50 87 GLU A C 1
ATOM 683 O O . GLU A 1 87 ? 7.701 0.721 -25.799 1.00 90.50 87 GLU A O 1
ATOM 688 N N . GLY A 1 88 ? 7.543 -1.465 -26.285 1.00 88.81 88 GLY A N 1
ATOM 689 C CA . GLY A 1 88 ? 8.993 -1.698 -26.373 1.00 88.81 88 GLY A CA 1
ATOM 690 C C . GLY A 1 88 ? 9.703 -2.025 -25.047 1.00 88.81 88 GLY A C 1
ATOM 691 O O . GLY A 1 88 ? 10.909 -2.276 -25.036 1.00 88.81 88 GLY A O 1
ATOM 692 N N . GLU A 1 89 ? 8.992 -2.017 -23.911 1.00 91.38 89 GLU A N 1
ATOM 693 C CA . GLU A 1 89 ? 9.603 -2.278 -22.596 1.00 91.38 89 GLU A CA 1
ATOM 694 C C . GLU A 1 89 ? 10.094 -3.718 -22.439 1.00 91.38 89 GLU A C 1
ATOM 696 O O . GLU A 1 89 ? 11.103 -3.948 -21.775 1.00 91.38 89 GLU A O 1
ATOM 701 N N . GLU A 1 90 ? 9.422 -4.687 -23.062 1.00 92.06 90 GLU A N 1
ATOM 702 C CA . GLU A 1 90 ? 9.853 -6.087 -23.043 1.00 92.06 90 GLU A CA 1
ATOM 703 C C . GLU A 1 90 ? 11.252 -6.251 -23.642 1.00 92.06 90 GLU A C 1
ATOM 705 O O . GLU A 1 90 ? 12.122 -6.897 -23.048 1.00 92.06 90 GLU A O 1
ATOM 710 N N . GLU A 1 91 ? 11.488 -5.618 -24.787 1.00 91.38 91 GLU A N 1
ATOM 711 C CA . GLU A 1 91 ? 12.765 -5.630 -25.480 1.00 91.38 91 GLU A CA 1
ATOM 712 C C . GLU A 1 91 ? 13.852 -4.929 -24.658 1.00 91.38 91 GLU A C 1
ATOM 714 O O . GLU A 1 91 ? 14.960 -5.460 -24.554 1.00 91.38 91 GLU A O 1
ATOM 719 N N . CYS A 1 92 ? 13.544 -3.789 -24.026 1.00 90.06 92 CYS A N 1
ATOM 720 C CA . CYS A 1 92 ? 14.484 -3.096 -23.135 1.00 90.06 92 CYS A CA 1
ATOM 721 C C . CYS A 1 92 ? 14.862 -3.956 -21.925 1.00 90.06 92 CYS A C 1
ATOM 723 O O . CYS A 1 92 ? 16.043 -4.108 -21.612 1.00 90.06 92 CYS A O 1
ATOM 725 N N . VAL A 1 93 ? 13.871 -4.565 -21.268 1.00 90.81 93 VAL A N 1
ATOM 726 C CA . VAL A 1 93 ? 14.097 -5.467 -20.132 1.00 90.81 93 VAL A CA 1
ATOM 727 C C . VAL A 1 93 ? 14.989 -6.635 -20.551 1.00 90.81 93 VAL A C 1
ATOM 729 O O . VAL A 1 93 ? 15.955 -6.943 -19.854 1.00 90.81 93 VAL A O 1
ATOM 732 N N . ALA A 1 94 ? 14.723 -7.259 -21.702 1.00 91.19 94 ALA A N 1
ATOM 733 C CA . ALA A 1 94 ? 15.549 -8.351 -22.212 1.00 91.19 94 ALA A CA 1
ATOM 734 C C . ALA A 1 94 ? 16.993 -7.905 -22.500 1.00 91.19 94 ALA A C 1
ATOM 736 O O . ALA A 1 94 ? 17.941 -8.632 -22.194 1.00 91.19 94 ALA A O 1
ATOM 737 N N . GLN A 1 95 ? 17.185 -6.706 -23.055 1.00 90.19 95 GLN A N 1
ATOM 738 C CA . GLN A 1 95 ? 18.516 -6.150 -23.300 1.00 90.19 95 GLN A CA 1
ATOM 739 C C . GLN A 1 95 ? 19.277 -5.886 -22.001 1.00 90.19 95 GLN A C 1
ATOM 741 O O . GLN A 1 95 ? 20.445 -6.259 -21.912 1.00 90.19 95 GLN A O 1
ATOM 746 N N . ILE A 1 96 ? 18.627 -5.319 -20.983 1.00 89.56 96 ILE A N 1
ATOM 747 C CA . ILE A 1 96 ? 19.241 -5.049 -19.675 1.00 89.56 96 ILE A CA 1
ATOM 748 C C . ILE A 1 96 ? 19.615 -6.353 -18.973 1.00 89.56 96 ILE A C 1
ATOM 750 O O . ILE A 1 96 ? 20.753 -6.495 -18.527 1.00 89.56 96 ILE A O 1
ATOM 754 N N . ILE A 1 97 ? 18.712 -7.337 -18.949 1.00 90.50 97 ILE A N 1
ATOM 755 C CA . ILE A 1 97 ? 18.998 -8.661 -18.378 1.00 90.50 97 ILE A CA 1
ATOM 756 C C . ILE A 1 97 ? 20.253 -9.260 -19.021 1.00 90.50 97 ILE A C 1
ATOM 758 O O . ILE A 1 97 ? 21.155 -9.697 -18.311 1.00 90.50 97 ILE A O 1
ATOM 762 N N . ASN A 1 98 ? 20.356 -9.213 -20.352 1.00 92.06 98 ASN A N 1
ATOM 763 C CA . ASN A 1 98 ? 21.523 -9.730 -21.067 1.00 92.06 98 ASN A CA 1
ATOM 764 C C . ASN A 1 98 ? 22.790 -8.890 -20.828 1.00 92.06 98 ASN A C 1
ATOM 766 O O . ASN A 1 98 ? 23.865 -9.449 -20.620 1.00 92.06 98 ASN A O 1
ATOM 770 N N . LYS A 1 99 ? 22.680 -7.556 -20.843 1.00 91.50 99 LYS A N 1
ATOM 771 C CA . LYS A 1 99 ? 23.802 -6.613 -20.681 1.00 91.50 99 LYS A CA 1
ATOM 772 C C . LYS A 1 99 ? 24.452 -6.728 -19.304 1.00 91.50 99 LYS A C 1
ATOM 774 O O . LYS A 1 99 ? 25.675 -6.653 -19.208 1.00 91.50 99 LYS A O 1
ATOM 779 N N . TYR A 1 100 ? 23.648 -6.929 -18.262 1.00 89.94 100 TYR A N 1
ATOM 780 C CA . TYR A 1 100 ? 24.109 -7.004 -16.872 1.00 89.94 100 TYR A CA 1
ATOM 781 C C . TYR A 1 100 ? 24.137 -8.429 -16.313 1.00 89.94 100 TYR A C 1
ATOM 783 O O . TYR A 1 100 ? 24.470 -8.613 -15.145 1.00 89.94 100 TYR A O 1
ATOM 791 N N . ASN A 1 101 ? 23.841 -9.433 -17.147 1.00 91.44 101 ASN A N 1
ATOM 792 C CA . ASN A 1 101 ? 23.797 -10.844 -16.769 1.00 91.44 101 ASN A CA 1
ATOM 793 C C . ASN A 1 101 ? 22.922 -11.090 -15.524 1.00 91.44 101 ASN A C 1
ATOM 795 O O . ASN A 1 101 ? 23.333 -11.762 -14.576 1.00 91.44 101 ASN A O 1
ATOM 799 N N . LEU A 1 102 ? 21.726 -10.498 -15.530 1.00 88.50 102 LEU A N 1
ATOM 800 C CA . LEU A 1 102 ? 20.732 -10.691 -14.479 1.00 88.50 102 LEU A CA 1
ATOM 801 C C . LEU A 1 102 ? 20.048 -12.051 -14.663 1.00 88.50 102 LEU A C 1
ATOM 803 O O . LEU A 1 102 ? 19.870 -12.542 -15.778 1.00 88.50 102 LEU A O 1
ATOM 807 N N . SER A 1 103 ? 19.635 -12.655 -13.561 1.00 86.56 103 SER A N 1
ATOM 808 C CA . SER A 1 103 ? 18.882 -13.910 -13.534 1.00 86.56 103 SER A CA 1
ATOM 809 C C . SER A 1 103 ? 17.389 -13.690 -13.779 1.00 86.56 103 SER A C 1
ATOM 811 O O . SER A 1 103 ? 16.696 -14.598 -14.246 1.00 86.56 103 SER A O 1
ATOM 813 N N . SER A 1 104 ? 16.858 -12.507 -13.455 1.00 84.81 104 SER A N 1
ATOM 814 C CA . SER A 1 104 ? 15.440 -12.199 -13.649 1.00 84.81 104 SER A CA 1
ATOM 815 C C . SER A 1 104 ? 15.154 -10.706 -13.813 1.00 84.81 104 SER A C 1
ATOM 817 O O . SER A 1 104 ? 15.953 -9.846 -13.460 1.00 84.81 104 SER A O 1
ATOM 819 N N . ARG A 1 105 ? 13.938 -10.389 -14.277 1.00 83.19 105 ARG A N 1
ATOM 820 C CA . ARG A 1 105 ? 13.412 -9.016 -14.267 1.00 83.19 105 ARG A CA 1
ATOM 821 C C . ARG A 1 105 ? 13.304 -8.439 -12.849 1.00 83.19 105 ARG A C 1
ATOM 823 O O . ARG A 1 105 ? 13.405 -7.229 -12.700 1.00 83.19 105 ARG A O 1
ATOM 830 N N . GLY A 1 106 ? 13.082 -9.273 -11.829 1.00 80.56 106 GLY A N 1
ATOM 831 C CA . GLY A 1 106 ? 12.951 -8.809 -10.443 1.00 80.56 106 GLY A CA 1
ATOM 832 C C . GLY A 1 106 ? 14.186 -8.040 -9.972 1.00 80.56 106 GLY A C 1
ATOM 833 O O . GLY A 1 106 ? 14.050 -7.010 -9.327 1.00 80.56 106 GLY A O 1
ATOM 834 N N . GLU A 1 107 ? 15.371 -8.463 -10.415 1.00 81.69 107 GLU A N 1
ATOM 835 C CA . GLU A 1 107 ? 16.647 -7.811 -10.097 1.00 81.69 107 GLU A CA 1
ATOM 836 C C . GLU A 1 107 ? 16.807 -6.424 -10.737 1.00 81.69 107 GLU A C 1
ATOM 838 O O . GLU A 1 107 ? 17.663 -5.656 -10.312 1.00 81.69 107 GLU A O 1
ATOM 843 N N . ILE A 1 108 ? 15.982 -6.063 -11.730 1.00 82.88 108 ILE A N 1
ATOM 844 C CA . ILE A 1 108 ? 15.969 -4.696 -12.277 1.00 82.88 108 ILE A CA 1
ATOM 845 C C . ILE A 1 108 ? 15.370 -3.716 -11.260 1.00 82.88 108 ILE A C 1
ATOM 847 O O . ILE A 1 108 ? 15.826 -2.582 -11.137 1.00 82.88 108 ILE A O 1
ATOM 851 N N . TYR A 1 109 ? 14.353 -4.155 -10.522 1.00 76.44 109 TYR A N 1
ATOM 852 C CA . TYR A 1 109 ? 13.632 -3.314 -9.564 1.00 76.44 109 TYR A CA 1
ATOM 853 C C . TYR A 1 109 ? 14.162 -3.474 -8.133 1.00 76.44 109 TYR A C 1
ATOM 855 O O . TYR A 1 109 ? 13.741 -2.751 -7.232 1.00 76.44 109 TYR A O 1
ATOM 863 N N . ASP A 1 110 ? 15.101 -4.398 -7.913 1.00 68.94 110 ASP A N 1
ATOM 864 C CA . ASP A 1 110 ? 15.749 -4.592 -6.621 1.00 68.94 110 ASP A CA 1
ATOM 865 C C . ASP A 1 110 ? 16.843 -3.530 -6.407 1.00 68.94 110 ASP A C 1
ATOM 867 O O . ASP A 1 110 ? 17.837 -3.451 -7.132 1.00 68.94 110 ASP A O 1
ATOM 871 N N . GLY A 1 111 ? 16.642 -2.646 -5.427 1.00 61.25 111 GLY A N 1
ATOM 872 C CA . GLY A 1 111 ? 17.622 -1.619 -5.054 1.00 61.25 111 GLY A CA 1
ATOM 873 C C . GLY A 1 111 ? 17.734 -0.404 -5.992 1.00 61.25 111 GLY A C 1
ATOM 874 O O . GLY A 1 111 ? 18.675 0.377 -5.841 1.00 61.25 111 GLY A O 1
ATOM 875 N N . GLY A 1 112 ? 16.811 -0.225 -6.946 1.00 62.72 112 GLY A N 1
ATOM 876 C CA . GLY A 1 112 ? 16.592 1.009 -7.728 1.00 62.72 112 GLY A CA 1
ATOM 877 C C . GLY A 1 112 ? 17.662 1.391 -8.766 1.00 62.72 112 GLY A C 1
ATOM 878 O O . GLY A 1 112 ? 17.376 2.141 -9.693 1.00 62.72 112 GLY A O 1
ATOM 879 N N . LYS A 1 113 ? 18.888 0.861 -8.676 1.00 70.50 113 LYS A N 1
ATOM 880 C CA . LYS A 1 113 ? 19.985 1.217 -9.602 1.00 70.50 113 LYS A CA 1
ATOM 881 C C . LYS A 1 113 ? 19.742 0.773 -11.044 1.00 70.50 113 LYS A C 1
ATOM 883 O O . LYS A 1 113 ? 20.159 1.458 -11.969 1.00 70.50 113 LYS A O 1
ATOM 888 N N . MET A 1 114 ? 19.132 -0.394 -11.239 1.00 81.81 114 MET A N 1
ATOM 889 C CA . MET A 1 114 ? 18.851 -0.923 -12.579 1.00 81.81 114 MET A CA 1
ATOM 890 C C . MET A 1 114 ? 17.534 -0.376 -13.151 1.00 81.81 114 MET A C 1
ATOM 892 O O . MET A 1 114 ? 17.345 -0.380 -14.365 1.00 81.81 114 MET A O 1
ATOM 896 N N . GLU A 1 115 ? 16.651 0.146 -12.297 1.00 82.25 115 GLU A N 1
ATOM 897 C CA . GLU A 1 115 ? 15.416 0.816 -12.705 1.00 82.25 115 GLU A CA 1
ATOM 898 C C . GLU A 1 115 ? 15.720 2.115 -13.465 1.00 82.25 115 GLU A C 1
ATOM 900 O O . GLU A 1 115 ? 15.145 2.346 -14.526 1.00 82.25 115 GLU A O 1
ATOM 905 N N . GLU A 1 116 ? 16.698 2.902 -13.003 1.00 83.94 116 GLU A N 1
ATOM 906 C CA . GLU A 1 116 ? 17.162 4.106 -13.709 1.00 83.94 116 GLU A CA 1
ATOM 907 C C . GLU A 1 116 ? 17.721 3.778 -15.107 1.00 83.94 116 GLU A C 1
ATOM 909 O O . GLU A 1 116 ? 17.438 4.479 -16.079 1.00 83.94 116 GLU A O 1
ATOM 914 N N . GLU A 1 117 ? 18.471 2.680 -15.247 1.00 85.25 117 GLU A N 1
ATOM 915 C CA . GLU A 1 117 ? 18.979 2.228 -16.550 1.00 85.25 117 GLU A CA 1
ATOM 916 C C . GLU A 1 117 ? 17.829 1.847 -17.496 1.00 85.25 117 GLU A C 1
ATOM 918 O O 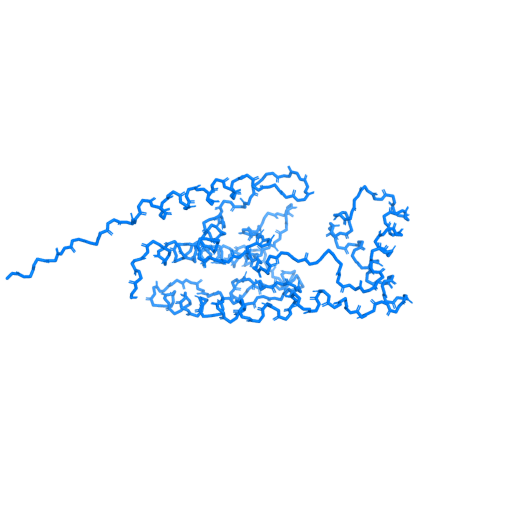. GLU A 1 117 ? 17.856 2.203 -18.675 1.00 85.25 117 GLU A O 1
ATOM 923 N N . LEU A 1 118 ? 16.787 1.181 -16.984 1.00 84.56 118 LEU A N 1
ATOM 924 C CA . LEU A 1 118 ? 15.580 0.880 -17.756 1.00 84.56 118 LEU A CA 1
ATOM 925 C C . LEU A 1 118 ? 14.859 2.153 -18.205 1.00 84.56 118 LEU A C 1
ATOM 927 O O . LEU A 1 118 ? 14.465 2.246 -19.369 1.00 84.56 118 LEU A O 1
ATOM 931 N N . GLU A 1 119 ? 14.706 3.141 -17.325 1.00 84.31 119 GLU A N 1
ATOM 932 C CA . GLU A 1 119 ? 14.093 4.426 -17.680 1.00 84.31 119 GLU A CA 1
ATOM 933 C C . GLU A 1 119 ? 14.902 5.189 -18.736 1.00 84.31 119 GLU A C 1
ATOM 935 O O . GLU A 1 119 ? 14.321 5.777 -19.662 1.00 84.31 119 GLU A O 1
ATOM 940 N N . ASN A 1 120 ? 16.231 5.152 -18.633 1.00 86.75 120 ASN A N 1
ATOM 941 C CA . ASN A 1 120 ? 17.137 5.757 -19.603 1.00 86.75 120 ASN A CA 1
ATOM 942 C C . ASN A 1 120 ? 17.041 5.069 -20.970 1.00 86.75 120 ASN A C 1
ATOM 944 O O . ASN A 1 120 ? 16.928 5.761 -21.985 1.00 86.75 120 ASN A O 1
ATOM 948 N N . GLU A 1 121 ? 17.019 3.736 -21.008 1.00 85.25 121 GLU A N 1
ATOM 949 C CA . GLU A 1 121 ? 16.912 2.958 -22.248 1.00 85.25 121 GLU A CA 1
ATOM 950 C C . GLU A 1 121 ? 15.544 3.150 -22.923 1.00 85.25 121 GLU A C 1
ATOM 952 O O . GLU A 1 121 ? 15.454 3.440 -24.115 1.00 85.25 121 GLU A O 1
ATOM 957 N N . LEU A 1 122 ? 14.454 3.093 -22.152 1.00 85.69 122 LEU A N 1
ATOM 958 C CA . LEU A 1 122 ? 13.111 3.417 -22.647 1.00 85.69 122 LEU A CA 1
ATOM 959 C C . LEU A 1 122 ? 13.054 4.837 -23.224 1.00 85.69 122 LEU A C 1
ATOM 961 O O . LEU A 1 122 ? 12.483 5.072 -24.293 1.00 85.69 122 LEU A O 1
ATOM 965 N N . SER A 1 123 ? 13.668 5.798 -22.532 1.00 84.25 123 SER A N 1
ATOM 966 C CA . SER A 1 123 ? 13.705 7.190 -22.976 1.00 84.25 123 SER A CA 1
ATOM 967 C C . SER A 1 123 ? 14.542 7.387 -24.238 1.00 84.25 123 SER A C 1
ATOM 969 O O . SER A 1 123 ? 14.122 8.156 -25.107 1.00 84.25 123 SER A O 1
ATOM 971 N N . SER A 1 124 ? 15.691 6.7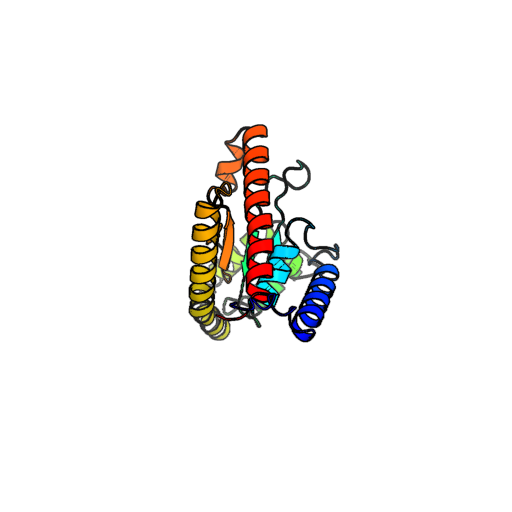15 -24.353 1.00 84.19 124 SER A N 1
ATOM 972 C CA . SER A 1 124 ? 16.601 6.825 -25.501 1.00 84.19 124 SER A CA 1
ATOM 973 C C . SER A 1 124 ? 15.980 6.247 -26.776 1.00 84.19 124 SER A C 1
ATOM 975 O O . SER A 1 124 ? 16.142 6.819 -27.856 1.00 84.19 124 SER A O 1
ATOM 977 N N . LEU A 1 125 ? 15.188 5.182 -26.636 1.00 79.25 125 LEU A N 1
ATOM 978 C CA . LEU A 1 125 ? 14.465 4.529 -27.728 1.00 79.25 125 LEU A CA 1
ATOM 979 C C . LEU A 1 125 ? 13.123 5.202 -28.059 1.00 79.25 125 LEU A C 1
ATOM 981 O O . LEU A 1 125 ? 12.445 4.813 -29.009 1.00 79.25 125 LEU A O 1
ATOM 985 N N . GLY A 1 126 ? 12.736 6.241 -27.311 1.00 77.75 126 GLY A N 1
ATOM 986 C CA . GLY A 1 126 ? 11.480 6.964 -27.522 1.00 77.75 126 GLY A CA 1
ATOM 987 C C . GLY A 1 126 ? 10.237 6.206 -27.046 1.00 77.75 126 GLY A C 1
ATOM 988 O O . GLY A 1 126 ? 9.111 6.621 -27.337 1.00 77.75 126 GLY A O 1
ATOM 989 N N . TYR A 1 127 ? 10.416 5.136 -26.273 1.00 77.00 127 TYR A N 1
ATOM 990 C CA . TYR A 1 127 ? 9.361 4.324 -25.677 1.00 77.00 127 TYR A CA 1
ATOM 991 C C . TYR A 1 127 ? 8.751 5.019 -24.455 1.00 77.00 127 TYR A C 1
ATOM 993 O O . TYR A 1 127 ? 8.931 4.627 -23.306 1.00 77.00 127 TYR A O 1
ATOM 1001 N N . LYS A 1 128 ? 8.010 6.101 -24.719 1.00 73.19 128 LYS A N 1
ATOM 1002 C CA . LYS A 1 128 ? 7.230 6.845 -23.709 1.00 73.19 128 LYS A CA 1
ATOM 1003 C C . LYS A 1 128 ? 5.729 6.606 -23.816 1.00 73.19 128 LYS A C 1
ATOM 1005 O O . LYS A 1 128 ? 4.958 7.074 -22.978 1.00 73.19 128 LYS A O 1
ATOM 1010 N N . LYS A 1 129 ? 5.302 5.903 -24.864 1.00 86.81 129 LYS A N 1
ATOM 1011 C CA . LYS A 1 129 ? 3.898 5.601 -25.104 1.00 86.81 129 LYS A CA 1
ATOM 1012 C C . LYS A 1 129 ? 3.502 4.383 -24.282 1.00 86.81 129 LYS A C 1
ATOM 1014 O O . LYS A 1 129 ? 4.086 3.312 -24.426 1.00 86.81 129 LYS A O 1
ATOM 1019 N N . GLN A 1 130 ? 2.527 4.573 -23.399 1.00 90.06 130 GLN A N 1
ATOM 1020 C CA . GLN A 1 130 ? 1.955 3.466 -22.646 1.00 90.06 130 GLN A CA 1
ATOM 1021 C C . GLN A 1 130 ? 1.246 2.499 -23.591 1.00 90.06 130 GLN A C 1
ATOM 1023 O O . GLN A 1 130 ? 0.659 2.919 -24.594 1.00 90.06 130 GLN A O 1
ATOM 1028 N N . THR A 1 131 ? 1.298 1.210 -23.268 1.00 91.69 131 THR A N 1
ATOM 1029 C CA . THR A 1 131 ? 0.500 0.214 -23.982 1.00 91.69 131 THR A CA 1
ATOM 1030 C C . THR A 1 131 ? -0.982 0.489 -23.734 1.00 91.69 131 THR A C 1
ATOM 1032 O O . THR A 1 131 ? -1.370 0.952 -22.659 1.00 91.69 131 THR A O 1
ATOM 1035 N N . LYS A 1 132 ? -1.835 0.179 -24.719 1.00 93.19 132 LYS A N 1
ATOM 1036 C CA . LYS A 1 132 ? -3.288 0.317 -24.545 1.00 93.19 132 LYS A CA 1
ATOM 1037 C C . LYS A 1 132 ? -3.779 -0.495 -23.341 1.00 93.19 132 LYS A C 1
ATOM 1039 O O . LYS A 1 132 ? -4.585 -0.007 -22.565 1.00 93.19 132 LYS A O 1
ATOM 1044 N N . GLU A 1 133 ? -3.250 -1.705 -23.177 1.00 93.12 133 GLU A N 1
ATOM 1045 C CA . GLU A 1 133 ? -3.580 -2.597 -22.065 1.00 93.12 133 GLU A CA 1
ATOM 1046 C C . GLU A 1 133 ? -3.268 -1.960 -20.702 1.00 93.12 133 GLU A C 1
ATOM 1048 O O . GLU A 1 133 ? -4.122 -1.955 -19.817 1.00 93.12 133 GLU A O 1
ATOM 1053 N N . TYR A 1 134 ? -2.079 -1.363 -20.542 1.00 92.00 134 TYR A N 1
ATOM 1054 C CA . TYR A 1 134 ? -1.715 -0.663 -19.311 1.00 92.00 134 TYR A CA 1
ATOM 1055 C C . TYR A 1 134 ? -2.593 0.562 -19.074 1.00 92.00 134 TYR A C 1
ATOM 1057 O O . TYR A 1 134 ? -3.035 0.777 -17.948 1.00 92.00 134 TYR A O 1
ATOM 1065 N N . SER A 1 135 ? -2.855 1.362 -20.110 1.00 91.38 135 SER A N 1
ATOM 1066 C CA . SER A 1 135 ? -3.720 2.537 -19.985 1.00 91.38 135 SER A CA 1
ATOM 1067 C C . SER A 1 135 ? -5.145 2.155 -19.573 1.00 91.38 135 SER A C 1
ATOM 1069 O O . SER A 1 135 ? -5.645 2.723 -18.607 1.00 91.38 135 SER A O 1
ATOM 1071 N N . ASP A 1 136 ? -5.754 1.152 -20.215 1.00 92.25 136 ASP A N 1
ATOM 1072 C CA . ASP A 1 136 ? -7.095 0.659 -19.865 1.00 92.25 136 ASP A CA 1
ATOM 1073 C C . ASP A 1 136 ? -7.135 0.139 -18.410 1.00 92.25 136 ASP A C 1
ATOM 1075 O O . ASP A 1 136 ? -8.049 0.450 -17.643 1.00 92.25 136 ASP A O 1
ATOM 1079 N N . TRP A 1 137 ? -6.118 -0.629 -17.998 1.00 92.88 137 TRP A N 1
ATOM 1080 C CA . TRP A 1 137 ? -6.003 -1.129 -16.623 1.00 92.88 137 TRP A CA 1
ATOM 1081 C C . TRP A 1 137 ? -5.832 0.007 -15.600 1.00 92.88 137 TRP A C 1
ATOM 1083 O O . TRP A 1 137 ? -6.450 -0.016 -14.530 1.00 92.88 137 TRP A O 1
ATOM 1093 N N . TYR A 1 138 ? -5.022 1.015 -15.938 1.00 90.25 138 TYR A N 1
ATOM 1094 C CA . TYR A 1 138 ? -4.742 2.170 -15.086 1.00 90.25 138 TYR A CA 1
ATOM 1095 C C . TYR A 1 138 ? -5.970 3.073 -14.923 1.00 90.25 138 TYR A C 1
ATOM 1097 O O . TYR A 1 138 ? -6.238 3.542 -13.819 1.00 90.25 138 TYR A O 1
ATOM 1105 N N . GLU A 1 139 ? -6.754 3.286 -15.983 1.00 90.25 139 GLU A N 1
ATOM 1106 C CA . GLU A 1 139 ? -8.040 3.997 -15.904 1.00 90.25 139 GLU A CA 1
ATOM 1107 C C . GLU A 1 139 ? -9.013 3.299 -14.947 1.00 90.25 139 GLU A C 1
ATOM 1109 O O . GLU A 1 139 ? -9.724 3.954 -14.177 1.00 90.25 139 GLU A O 1
ATOM 1114 N N . GLY A 1 140 ? -8.966 1.965 -14.904 1.00 88.56 140 GLY A N 1
ATOM 1115 C CA . GLY A 1 140 ? -9.713 1.171 -13.938 1.00 88.56 140 GLY A CA 1
ATOM 1116 C C . GLY A 1 140 ? -9.355 1.452 -12.474 1.00 88.56 140 GLY A C 1
ATOM 1117 O O . GLY A 1 140 ? -10.088 1.002 -11.595 1.00 88.56 140 GLY A O 1
ATOM 1118 N N . LEU A 1 141 ? -8.243 2.131 -12.157 1.00 88.94 141 LEU A N 1
ATOM 1119 C CA . LEU A 1 141 ? -7.885 2.454 -10.766 1.00 88.94 141 LEU A CA 1
ATOM 1120 C C . LEU A 1 141 ? -8.753 3.580 -10.194 1.00 88.94 141 LEU A C 1
ATOM 1122 O O . LEU A 1 141 ? -8.789 3.751 -8.978 1.00 88.94 141 LEU A O 1
ATOM 1126 N N . SER A 1 142 ? -9.449 4.358 -11.031 1.00 91.25 142 SER A N 1
ATOM 1127 C CA . SER A 1 142 ? -10.229 5.504 -10.547 1.00 91.25 142 SER A CA 1
ATOM 1128 C C . SER A 1 142 ? -11.361 5.095 -9.590 1.00 91.25 142 SER A C 1
ATOM 1130 O O . SER A 1 142 ? -11.399 5.644 -8.488 1.00 91.25 142 SER A O 1
ATOM 1132 N N . PRO A 1 143 ? -12.232 4.114 -9.913 1.00 93.12 143 PRO A N 1
ATOM 1133 C CA . PRO A 1 143 ? -13.265 3.657 -8.978 1.00 93.12 143 PRO A CA 1
ATOM 1134 C C . PRO A 1 143 ? -12.683 3.032 -7.703 1.00 93.12 143 PRO A C 1
ATOM 1136 O O . PRO A 1 143 ? -13.206 3.238 -6.610 1.00 93.12 143 PRO A O 1
ATOM 1139 N N . LEU A 1 144 ? -11.564 2.307 -7.829 1.00 93.12 144 LEU A N 1
ATOM 1140 C CA . LEU A 1 144 ? -10.838 1.745 -6.688 1.00 93.12 144 LEU A CA 1
ATOM 1141 C C . LEU A 1 144 ? -10.364 2.856 -5.742 1.00 93.12 144 LEU A C 1
ATOM 1143 O O . LEU A 1 144 ? -10.551 2.761 -4.531 1.00 93.12 144 LEU A O 1
ATOM 1147 N N . LYS A 1 145 ? -9.781 3.923 -6.297 1.00 94.25 145 LYS A N 1
ATOM 1148 C CA . LYS A 1 145 ? -9.298 5.081 -5.540 1.00 94.25 145 LYS A CA 1
ATOM 1149 C C . LYS A 1 145 ? -10.431 5.829 -4.846 1.00 94.25 145 LYS A C 1
ATOM 1151 O O . LYS A 1 145 ? -10.246 6.275 -3.718 1.00 94.25 145 LYS A O 1
ATOM 1156 N N . GLU A 1 146 ? -11.578 5.975 -5.502 1.00 95.94 146 GLU A N 1
ATOM 1157 C CA . GLU A 1 146 ? -12.765 6.602 -4.915 1.00 95.94 146 GLU A CA 1
ATOM 1158 C C . GLU A 1 146 ? -13.276 5.790 -3.720 1.00 95.94 146 GLU A C 1
ATOM 1160 O O . GLU A 1 146 ? -13.326 6.312 -2.607 1.00 95.94 146 GLU A O 1
ATOM 1165 N N . SER A 1 147 ? -13.516 4.489 -3.913 1.00 96.19 147 SER A N 1
ATOM 1166 C CA . SER A 1 147 ? -13.981 3.595 -2.845 1.00 96.19 147 SER A CA 1
ATOM 1167 C C . SER A 1 147 ? -12.995 3.513 -1.674 1.00 96.19 147 SER A C 1
ATOM 1169 O O . SER A 1 147 ? -13.389 3.568 -0.507 1.00 96.19 147 SER A O 1
ATOM 1171 N N . LEU A 1 148 ? -11.692 3.444 -1.965 1.00 96.69 148 LEU A N 1
ATOM 1172 C CA . LEU A 1 148 ? -10.666 3.457 -0.928 1.00 96.69 148 LEU A CA 1
ATOM 1173 C C . LEU A 1 148 ? -10.605 4.817 -0.215 1.00 96.69 148 LEU A C 1
ATOM 1175 O O . LEU A 1 148 ? -10.388 4.869 0.991 1.00 96.69 148 LEU A O 1
ATOM 1179 N N . GLY A 1 149 ? -10.844 5.917 -0.930 1.00 97.62 149 GLY A N 1
ATOM 1180 C CA . GLY A 1 149 ? -10.907 7.261 -0.358 1.00 97.62 149 GLY A CA 1
ATOM 1181 C C . GLY A 1 149 ? -12.059 7.421 0.633 1.00 97.62 149 GLY A C 1
ATOM 1182 O O . GLY A 1 149 ? -11.858 7.979 1.712 1.00 97.62 149 GLY A O 1
ATOM 1183 N N . GLU A 1 150 ? -13.235 6.881 0.312 1.00 97.88 150 GLU A N 1
ATOM 1184 C CA . GLU A 1 150 ? -14.382 6.835 1.228 1.00 97.88 150 GLU A CA 1
ATOM 1185 C C . GLU A 1 150 ? -14.067 6.019 2.488 1.00 97.88 150 GLU A C 1
ATOM 1187 O O . GLU A 1 150 ? -14.328 6.475 3.603 1.00 97.88 150 GLU A O 1
ATOM 1192 N N . LEU A 1 151 ? -13.432 4.852 2.324 1.00 97.94 151 LEU A N 1
ATOM 1193 C CA . LEU A 1 151 ? -13.010 4.000 3.437 1.00 97.94 151 LEU A CA 1
ATOM 1194 C C . LEU A 1 151 ? -12.024 4.716 4.371 1.00 97.94 151 LEU A C 1
ATOM 1196 O O . LEU A 1 151 ? -12.172 4.655 5.593 1.00 97.94 151 LEU A O 1
ATOM 1200 N N . LEU A 1 152 ? -11.031 5.410 3.806 1.00 98.25 152 LEU A N 1
ATOM 1201 C CA . LEU A 1 152 ? -10.065 6.189 4.583 1.00 98.25 152 LEU A CA 1
ATOM 1202 C C . LEU A 1 152 ? -10.735 7.376 5.285 1.00 98.25 152 LEU A C 1
ATOM 1204 O O . LEU A 1 152 ? -10.418 7.655 6.439 1.00 98.25 152 LEU A O 1
ATOM 1208 N N . ALA A 1 153 ? -11.679 8.056 4.630 1.00 98.25 153 ALA A N 1
ATOM 1209 C CA . ALA A 1 153 ? -12.430 9.149 5.243 1.00 98.25 153 ALA A CA 1
ATOM 1210 C C . ALA A 1 153 ? -13.275 8.665 6.435 1.00 98.25 153 ALA A C 1
ATOM 1212 O O . ALA A 1 153 ? -13.293 9.319 7.482 1.00 98.25 153 ALA A O 1
ATOM 1213 N N . GLU A 1 154 ? -13.928 7.507 6.305 1.00 97.94 154 GLU A N 1
ATOM 1214 C CA . GLU A 1 154 ? -14.682 6.876 7.391 1.00 97.94 154 GLU A CA 1
ATOM 1215 C C . GLU A 1 154 ? -13.771 6.507 8.568 1.00 97.94 154 GLU A C 1
ATOM 1217 O O . GLU A 1 154 ? -14.057 6.884 9.710 1.00 97.94 154 GLU A O 1
ATOM 1222 N N . PHE A 1 155 ? -12.645 5.841 8.289 1.00 98.19 155 PHE A N 1
ATOM 1223 C CA . PHE A 1 155 ? -11.653 5.513 9.311 1.00 98.19 155 PHE A CA 1
ATOM 1224 C C . PHE A 1 155 ? -11.143 6.768 10.021 1.00 98.19 155 PHE A C 1
ATOM 1226 O O . PHE A 1 155 ? -11.182 6.829 11.246 1.00 98.19 155 PHE A O 1
ATOM 1233 N N . ASN A 1 156 ? -10.712 7.788 9.275 1.00 98.25 156 ASN A N 1
ATOM 1234 C CA . ASN A 1 156 ? -10.135 9.007 9.841 1.00 98.25 156 ASN A CA 1
ATOM 1235 C C . ASN A 1 156 ? -11.132 9.762 10.728 1.00 98.25 156 ASN A C 1
ATOM 1237 O O . ASN A 1 156 ? -10.753 10.292 11.774 1.00 98.25 156 ASN A O 1
ATOM 1241 N N . LYS A 1 157 ? -12.418 9.775 10.355 1.00 97.94 157 LYS A N 1
ATOM 1242 C CA . LYS A 1 157 ? -13.475 10.338 11.200 1.00 97.94 157 LYS A CA 1
ATOM 1243 C C . LYS A 1 157 ? -13.593 9.574 12.522 1.00 97.94 157 LYS A C 1
ATOM 1245 O O . LYS A 1 157 ? -13.571 10.194 13.583 1.00 97.94 157 LYS A O 1
ATOM 1250 N N . LYS A 1 158 ? -13.667 8.240 12.470 1.00 96.31 158 LYS A N 1
ATOM 1251 C CA . LYS A 1 158 ? -13.749 7.393 13.672 1.00 96.31 158 LYS A CA 1
ATOM 1252 C C . LYS A 1 158 ? -12.481 7.495 14.528 1.00 96.31 158 LYS A C 1
ATOM 1254 O O . LYS A 1 158 ? -12.568 7.535 15.751 1.00 96.31 158 LYS A O 1
ATOM 1259 N N . ALA A 1 159 ? -11.314 7.588 13.896 1.00 95.81 159 ALA A N 1
ATOM 1260 C CA . ALA A 1 159 ? -10.030 7.769 14.561 1.00 95.81 159 ALA A CA 1
ATOM 1261 C C . ALA A 1 159 ? -9.992 9.071 15.367 1.00 95.81 159 ALA A C 1
ATOM 1263 O O . ALA A 1 159 ? -9.598 9.061 16.534 1.00 95.81 159 ALA A O 1
ATOM 1264 N N . LEU A 1 160 ? -10.486 10.166 14.782 1.00 96.19 160 LEU A N 1
ATOM 1265 C CA . LEU A 1 160 ? -10.625 11.447 15.468 1.00 96.19 160 LEU A CA 1
ATOM 1266 C C . LEU A 1 160 ? -11.578 11.354 16.672 1.00 96.19 160 LEU A C 1
ATOM 1268 O O . LEU A 1 160 ? -11.243 11.834 17.753 1.00 96.19 160 LEU A O 1
ATOM 1272 N N . GLU A 1 161 ? -12.737 10.710 16.510 1.00 96.25 161 GLU A N 1
ATOM 1273 C CA . GLU A 1 161 ? -13.723 10.509 17.586 1.00 96.25 161 GLU A CA 1
ATOM 1274 C C . GLU A 1 161 ? -13.171 9.667 18.751 1.00 96.25 161 GLU A C 1
ATOM 1276 O O . GLU A 1 161 ? -13.535 9.887 19.906 1.00 96.25 161 GLU A O 1
ATOM 1281 N N . GLN A 1 162 ? -12.264 8.730 18.460 1.00 95.06 162 GLN A N 1
ATOM 1282 C CA . GLN A 1 162 ? -11.615 7.854 19.442 1.00 95.06 162 GLN A CA 1
ATOM 1283 C C . GLN A 1 162 ? -10.269 8.389 19.956 1.00 95.06 162 GLN A C 1
ATOM 1285 O O . GLN A 1 162 ? -9.590 7.694 20.712 1.00 95.06 162 GLN A O 1
ATOM 1290 N N . ALA A 1 163 ? -9.877 9.607 19.564 1.00 95.94 163 ALA A N 1
ATOM 1291 C CA . ALA A 1 163 ? -8.590 10.217 19.905 1.00 95.94 163 ALA A CA 1
ATOM 1292 C C . ALA A 1 163 ? -7.367 9.343 19.542 1.00 95.94 163 ALA A C 1
ATOM 1294 O O . ALA A 1 163 ? -6.350 9.352 20.242 1.00 95.94 163 ALA A O 1
ATOM 1295 N N . ILE A 1 164 ? -7.453 8.596 18.437 1.00 93.88 164 ILE A N 1
ATOM 1296 C CA . ILE A 1 164 ? -6.332 7.823 17.891 1.00 93.88 164 ILE A CA 1
ATOM 1297 C C . ILE A 1 164 ? -5.304 8.808 17.302 1.00 93.88 164 ILE A C 1
ATOM 1299 O O . ILE A 1 164 ? -5.681 9.723 16.565 1.00 93.88 164 ILE A O 1
ATOM 1303 N N . PRO A 1 165 ? -4.001 8.671 17.618 1.00 90.06 165 PRO A N 1
ATOM 1304 C CA . PRO A 1 165 ? -3.001 9.677 17.273 1.00 90.06 165 PRO A CA 1
ATOM 1305 C C . PRO A 1 165 ? -2.553 9.587 15.806 1.00 90.06 165 PRO A C 1
ATOM 1307 O O . PRO A 1 165 ? -1.476 9.068 15.513 1.00 90.06 165 PRO A O 1
ATOM 1310 N N . GLY A 1 166 ? -3.331 10.164 14.891 1.00 94.19 166 GLY A N 1
ATOM 1311 C CA . GLY A 1 166 ? -2.965 10.339 13.481 1.00 94.19 166 GLY A CA 1
ATOM 1312 C C . GLY A 1 166 ? -4.115 10.046 12.522 1.00 94.19 166 GLY A C 1
ATOM 1313 O O . GLY A 1 166 ? -5.253 9.846 12.937 1.00 94.19 166 GLY A O 1
ATOM 1314 N N . SER A 1 167 ? -3.807 10.038 11.228 1.00 97.25 167 SER A N 1
ATOM 1315 C CA . SER A 1 167 ? -4.754 9.732 10.154 1.00 97.25 167 SER A CA 1
ATOM 1316 C C . SER A 1 167 ? -4.038 8.982 9.022 1.00 97.25 167 SER A C 1
ATOM 1318 O O . SER A 1 167 ? -2.805 8.892 9.014 1.00 97.25 167 SER A O 1
ATOM 1320 N N . LEU A 1 168 ? -4.794 8.423 8.080 1.00 98.25 168 LEU A N 1
ATOM 1321 C CA . LEU A 1 168 ? -4.269 7.813 6.858 1.00 98.25 168 LEU A CA 1
ATOM 1322 C C . LEU A 1 168 ? -4.598 8.670 5.635 1.00 98.25 168 LEU A C 1
ATOM 1324 O O . LEU A 1 168 ? -5.638 9.329 5.570 1.00 98.25 168 LEU A O 1
ATOM 1328 N N . LYS A 1 169 ? -3.729 8.622 4.629 1.00 97.50 169 LYS A N 1
ATOM 1329 C 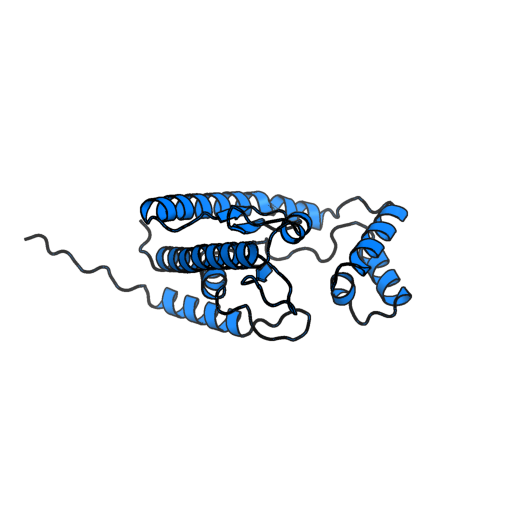CA . LYS A 1 169 ? -3.882 9.347 3.363 1.00 97.50 169 LYS A CA 1
ATOM 1330 C C . LYS A 1 169 ? -3.380 8.513 2.189 1.00 97.50 169 LYS A C 1
ATOM 1332 O O . LYS A 1 169 ? -2.737 7.479 2.368 1.00 97.50 169 LYS A O 1
ATOM 1337 N N . PHE A 1 170 ? -3.625 9.017 0.982 1.00 96.81 170 PHE A N 1
ATOM 1338 C CA . PHE A 1 170 ? -2.951 8.507 -0.204 1.00 96.81 170 PHE A CA 1
ATOM 1339 C C . PHE A 1 170 ? -1.502 8.999 -0.274 1.00 96.81 170 PHE A C 1
ATOM 1341 O O . PHE A 1 170 ? -1.247 10.206 -0.238 1.00 96.81 170 PHE A O 1
ATOM 1348 N N . GLY A 1 171 ? -0.578 8.053 -0.410 1.00 92.12 171 GLY A N 1
ATOM 1349 C CA . GLY A 1 171 ? 0.822 8.285 -0.741 1.00 92.12 171 GLY A CA 1
ATOM 1350 C C . GLY A 1 171 ? 1.058 8.379 -2.247 1.00 92.12 171 GLY A C 1
ATOM 1351 O O . GLY A 1 171 ? 0.157 8.166 -3.066 1.00 92.12 171 GLY A O 1
ATOM 1352 N N . LYS A 1 172 ? 2.297 8.693 -2.629 1.00 85.06 172 LYS A N 1
ATOM 1353 C CA . LYS A 1 172 ? 2.712 8.711 -4.037 1.00 85.06 172 LYS A CA 1
ATOM 1354 C C . LYS A 1 172 ? 3.174 7.322 -4.463 1.00 85.06 172 LYS A C 1
ATOM 1356 O O . LYS A 1 172 ? 4.137 6.793 -3.917 1.00 85.06 172 LYS A O 1
ATOM 1361 N N . ILE A 1 173 ? 2.518 6.761 -5.471 1.00 85.50 173 ILE A N 1
ATOM 1362 C CA . ILE A 1 173 ? 2.976 5.563 -6.176 1.00 85.50 173 ILE A CA 1
ATOM 1363 C C . ILE A 1 173 ? 2.396 5.540 -7.594 1.00 85.50 173 ILE A C 1
ATOM 1365 O O . ILE A 1 173 ? 1.334 6.111 -7.847 1.00 85.50 173 ILE A O 1
ATOM 1369 N N . TYR A 1 174 ? 3.087 4.884 -8.526 1.00 77.44 174 TYR A N 1
ATOM 1370 C CA . TYR A 1 174 ? 2.579 4.642 -9.874 1.00 77.44 174 TYR A CA 1
ATOM 1371 C C . TYR A 1 174 ? 1.951 3.252 -9.986 1.00 77.44 174 TYR A C 1
ATOM 1373 O O . TYR A 1 174 ? 2.561 2.251 -9.615 1.00 77.44 174 TYR A O 1
ATOM 1381 N N . GLY A 1 175 ? 0.750 3.193 -10.566 1.00 82.31 175 GLY A N 1
ATOM 1382 C CA . GLY A 1 175 ? 0.044 1.932 -10.815 1.00 82.31 175 GLY A CA 1
ATOM 1383 C C . GLY A 1 175 ? -0.635 1.332 -9.581 1.00 82.31 175 GLY A C 1
ATOM 1384 O O . GLY A 1 175 ? -1.065 0.195 -9.629 1.00 82.31 175 GLY A O 1
ATOM 1385 N N . ALA A 1 176 ? -0.757 2.067 -8.480 1.00 90.00 176 ALA A N 1
ATOM 1386 C CA . ALA A 1 176 ? -1.507 1.622 -7.312 1.00 90.00 176 ALA A CA 1
ATOM 1387 C C . ALA A 1 176 ? -2.040 2.829 -6.530 1.00 90.00 176 ALA A C 1
ATOM 1389 O O . ALA A 1 176 ? -1.722 3.984 -6.824 1.00 90.00 176 ALA A O 1
ATOM 1390 N N . CYS A 1 177 ? -2.846 2.554 -5.514 1.00 93.94 177 CYS A N 1
ATOM 1391 C CA . CYS A 1 177 ? -3.217 3.482 -4.460 1.00 93.94 177 CYS A CA 1
ATOM 1392 C C . CYS A 1 177 ? -2.431 3.106 -3.201 1.00 93.94 177 CYS A C 1
ATOM 1394 O O . CYS A 1 177 ? -2.781 2.143 -2.519 1.00 93.94 177 CYS A O 1
ATOM 1396 N N . ARG A 1 178 ? -1.370 3.858 -2.894 1.00 96.69 178 ARG A N 1
ATOM 1397 C CA . ARG A 1 178 ? -0.625 3.693 -1.641 1.00 96.69 178 ARG A CA 1
ATOM 1398 C C . ARG A 1 178 ? -1.405 4.313 -0.494 1.00 96.69 178 ARG A C 1
ATOM 1400 O O . ARG A 1 178 ? -1.728 5.495 -0.554 1.00 96.69 178 ARG A O 1
ATOM 1407 N N . ILE A 1 179 ? -1.660 3.542 0.550 1.00 98.06 179 ILE A N 1
ATOM 1408 C CA . ILE A 1 179 ? -2.141 4.015 1.847 1.00 98.06 179 ILE A CA 1
ATOM 1409 C C . ILE A 1 179 ? -0.919 4.210 2.739 1.00 98.06 179 ILE A C 1
ATOM 1411 O O . ILE A 1 179 ? -0.103 3.299 2.872 1.00 98.06 179 ILE A O 1
ATOM 1415 N N . GLU A 1 180 ? -0.797 5.376 3.360 1.00 97.62 180 GLU A N 1
ATOM 1416 C CA . GLU A 1 180 ? 0.274 5.695 4.307 1.00 97.62 180 GLU A CA 1
ATOM 1417 C C . GLU A 1 180 ? -0.253 6.583 5.439 1.00 97.62 180 GLU A C 1
ATOM 1419 O O . GLU A 1 180 ? -1.305 7.218 5.313 1.00 97.62 180 GLU A O 1
ATOM 1424 N N . ALA A 1 181 ? 0.485 6.657 6.547 1.00 97.06 181 ALA A N 1
ATOM 1425 C CA . ALA A 1 181 ? 0.137 7.561 7.636 1.00 97.06 181 ALA A CA 1
ATOM 1426 C C . ALA A 1 181 ? 0.353 9.026 7.236 1.00 97.06 181 ALA A C 1
ATOM 1428 O O . ALA A 1 181 ? 1.325 9.380 6.555 1.00 97.06 181 ALA A O 1
ATOM 1429 N N . GLU A 1 182 ? -0.526 9.908 7.696 1.00 94.44 182 GLU A N 1
ATOM 1430 C CA . GLU A 1 182 ? -0.301 11.343 7.609 1.00 94.44 182 GLU A CA 1
ATOM 1431 C C . GLU A 1 182 ? 0.977 11.723 8.373 1.00 94.44 182 GLU A C 1
ATOM 1433 O O . GLU A 1 182 ? 1.234 11.253 9.478 1.00 94.44 182 GLU A O 1
ATOM 1438 N N . GLY A 1 183 ? 1.825 12.540 7.743 1.00 91.25 183 GLY A N 1
ATOM 1439 C CA . GLY A 1 183 ? 3.162 12.850 8.256 1.00 91.25 183 GLY A CA 1
ATOM 1440 C C . GLY A 1 183 ? 4.261 11.848 7.878 1.00 91.25 183 GLY A C 1
ATOM 1441 O O . GLY A 1 183 ? 5.402 12.057 8.292 1.00 91.25 183 GLY A O 1
ATOM 1442 N N . SER A 1 184 ? 3.957 10.813 7.079 1.00 92.38 184 SER A N 1
ATOM 1443 C CA . SER A 1 184 ? 4.985 9.990 6.420 1.00 92.38 184 SER A CA 1
ATOM 1444 C C . SER A 1 184 ? 5.906 10.861 5.566 1.00 92.38 184 SER A C 1
ATOM 1446 O O . SER A 1 184 ? 5.454 11.814 4.923 1.00 92.38 184 SER A O 1
ATOM 1448 N N . LEU A 1 185 ? 7.199 10.538 5.597 1.00 90.25 185 LEU A N 1
ATOM 1449 C CA . LEU A 1 185 ? 8.266 11.357 5.028 1.00 90.25 185 LEU A CA 1
ATOM 1450 C C . LEU A 1 185 ? 8.885 10.702 3.795 1.00 90.25 185 LEU A C 1
ATOM 1452 O O . LEU A 1 185 ? 9.165 9.497 3.777 1.00 90.25 185 LEU A O 1
ATOM 1456 N N . GLU A 1 186 ? 9.176 11.521 2.795 1.00 86.62 186 GLU A N 1
ATOM 1457 C CA . GLU A 1 186 ? 9.999 11.134 1.649 1.00 86.62 186 GLU A CA 1
ATOM 1458 C C . GLU A 1 186 ? 11.446 10.844 2.110 1.00 86.62 186 GLU A C 1
ATOM 1460 O O . GLU A 1 186 ? 11.835 11.273 3.202 1.00 86.62 186 GLU A O 1
ATOM 1465 N N . PRO A 1 187 ? 12.245 10.070 1.350 1.00 82.69 187 PRO A N 1
ATOM 1466 C CA . PRO A 1 187 ? 13.598 9.686 1.767 1.00 82.69 187 PRO A CA 1
ATOM 1467 C C . PRO A 1 187 ? 14.492 10.868 2.176 1.00 82.69 187 PRO A C 1
ATOM 1469 O O . PRO A 1 187 ? 15.083 10.843 3.250 1.00 82.69 187 PRO A O 1
ATOM 1472 N N . ASP A 1 188 ? 14.501 11.944 1.391 1.00 82.88 188 ASP A N 1
ATOM 1473 C CA . ASP A 1 188 ? 15.287 13.161 1.638 1.00 82.88 188 ASP A CA 1
ATOM 1474 C C . ASP A 1 188 ? 14.887 13.887 2.933 1.00 82.88 188 ASP A C 1
ATOM 1476 O O . ASP A 1 188 ? 15.718 14.475 3.625 1.00 82.88 188 ASP A O 1
ATOM 1480 N N . GLN A 1 189 ? 13.607 13.819 3.298 1.00 84.69 189 GLN A N 1
ATOM 1481 C CA . GLN A 1 189 ? 13.098 14.409 4.533 1.00 84.69 189 GLN A CA 1
ATOM 1482 C C . GLN A 1 189 ? 13.484 13.583 5.766 1.00 84.69 189 GLN A C 1
ATOM 1484 O O . GLN A 1 189 ? 13.654 14.147 6.850 1.00 84.69 189 GLN A O 1
ATOM 1489 N N . ARG A 1 190 ? 13.622 12.260 5.627 1.00 85.00 190 ARG A N 1
ATOM 1490 C CA . ARG A 1 190 ? 14.022 11.370 6.731 1.00 85.00 190 ARG A CA 1
ATOM 1491 C C . ARG A 1 190 ? 15.461 11.619 7.156 1.00 85.00 190 ARG A C 1
ATOM 1493 O O . ARG A 1 190 ? 15.715 11.705 8.352 1.00 85.00 190 ARG A O 1
ATOM 1500 N N . ASP A 1 191 ? 16.349 11.813 6.186 1.00 81.31 191 ASP A N 1
ATOM 1501 C CA . ASP A 1 191 ? 17.780 12.046 6.416 1.00 81.31 191 ASP A CA 1
ATOM 1502 C C . ASP A 1 191 ? 18.057 13.350 7.184 1.00 81.31 191 ASP A C 1
ATOM 1504 O O . ASP A 1 191 ? 19.125 13.529 7.765 1.00 81.31 191 ASP A O 1
ATOM 1508 N N . SER A 1 192 ? 17.080 14.264 7.205 1.00 84.00 192 SER A N 1
ATOM 1509 C CA . SER A 1 192 ? 17.161 15.551 7.904 1.00 84.00 192 SER A CA 1
ATOM 1510 C C . SER A 1 192 ? 16.716 15.513 9.372 1.00 84.00 192 SER A C 1
ATOM 1512 O O . SER A 1 192 ? 16.825 16.526 10.065 1.00 84.00 192 SER A O 1
ATOM 1514 N N . LEU A 1 193 ? 16.180 14.383 9.847 1.00 88.00 193 LEU A N 1
ATOM 1515 C CA . LEU A 1 193 ? 15.652 14.244 11.203 1.00 88.00 193 LEU A CA 1
ATOM 1516 C C . LEU A 1 193 ? 16.585 13.458 12.113 1.00 88.00 193 LEU A C 1
ATOM 1518 O O . LEU A 1 193 ? 17.209 12.477 11.715 1.00 88.00 193 LEU A O 1
ATOM 1522 N N . GLU A 1 194 ? 16.570 13.834 13.390 1.00 92.12 194 GLU A N 1
ATOM 1523 C CA . GLU A 1 194 ? 17.174 13.028 14.439 1.00 92.12 194 GLU A CA 1
ATOM 1524 C C . GLU A 1 194 ? 16.502 11.654 14.514 1.00 92.12 194 GLU A C 1
ATOM 1526 O O . GLU A 1 194 ? 15.273 11.518 14.433 1.00 92.12 194 GLU A O 1
ATOM 1531 N N . ARG A 1 195 ? 17.319 10.619 14.719 1.00 90.88 195 ARG A N 1
ATOM 1532 C CA . ARG A 1 195 ? 16.868 9.222 14.743 1.00 90.88 195 ARG A CA 1
ATOM 1533 C C . ARG A 1 195 ? 15.696 9.006 15.697 1.00 90.88 195 ARG A C 1
ATOM 1535 O O . ARG A 1 195 ? 14.729 8.337 15.349 1.00 90.88 195 ARG A O 1
ATOM 1542 N N . GLU A 1 196 ? 15.780 9.560 16.899 1.00 92.94 196 GLU A N 1
ATOM 1543 C CA . GLU A 1 196 ? 14.774 9.393 17.953 1.00 92.94 196 GLU A CA 1
ATOM 1544 C C . GLU A 1 196 ? 13.399 9.920 17.521 1.00 92.94 196 GLU A C 1
ATOM 1546 O O . GLU A 1 196 ? 12.373 9.275 17.764 1.00 92.94 196 GLU A O 1
ATOM 1551 N N . ASP A 1 197 ? 13.379 11.044 16.804 1.00 93.19 197 ASP A N 1
ATOM 1552 C CA . ASP A 1 197 ? 12.160 11.615 16.240 1.00 93.19 197 ASP A CA 1
ATOM 1553 C C . ASP A 1 197 ? 11.587 10.748 15.124 1.00 93.19 197 ASP A C 1
ATOM 1555 O O . ASP A 1 197 ? 10.370 10.546 15.063 1.00 93.19 197 ASP A O 1
ATOM 1559 N N . LEU A 1 198 ? 12.450 10.204 14.268 1.00 93.06 198 LEU A N 1
ATOM 1560 C CA . LEU A 1 198 ? 12.046 9.323 13.180 1.00 93.06 198 LEU A CA 1
ATOM 1561 C C . LEU A 1 198 ? 11.439 8.017 13.712 1.00 93.06 198 LEU A C 1
ATOM 1563 O O . LEU A 1 198 ? 10.330 7.654 13.315 1.00 93.06 198 LEU A O 1
ATOM 1567 N N . VAL A 1 199 ? 12.090 7.374 14.689 1.00 94.25 199 VAL A N 1
ATOM 1568 C CA . VAL A 1 199 ? 11.559 6.176 15.366 1.00 94.25 199 VAL A CA 1
ATOM 1569 C C . VAL A 1 199 ? 10.206 6.465 16.006 1.00 94.25 199 VAL A C 1
ATOM 1571 O O . VAL A 1 199 ? 9.268 5.679 15.857 1.00 94.25 199 VAL A O 1
ATOM 1574 N N . ARG A 1 200 ? 10.074 7.597 16.706 1.00 95.19 200 ARG A N 1
ATOM 1575 C CA . ARG A 1 200 ? 8.810 7.995 17.335 1.00 95.19 200 ARG A CA 1
ATOM 1576 C C . ARG A 1 200 ? 7.685 8.131 16.307 1.00 95.19 200 ARG A C 1
ATOM 1578 O O . ARG A 1 200 ? 6.592 7.621 16.544 1.00 95.19 200 ARG A O 1
ATOM 1585 N N . ARG A 1 201 ? 7.945 8.783 15.169 1.00 95.31 201 ARG A N 1
ATOM 1586 C CA . ARG A 1 201 ? 6.950 8.974 14.100 1.00 95.31 201 ARG A CA 1
ATOM 1587 C C . ARG A 1 201 ? 6.562 7.661 13.423 1.00 95.31 201 ARG A C 1
ATOM 1589 O O . ARG A 1 201 ? 5.379 7.447 13.179 1.00 95.31 201 ARG A O 1
ATOM 1596 N N . ILE A 1 202 ? 7.521 6.770 13.168 1.00 95.56 202 ILE A N 1
ATOM 1597 C CA . ILE A 1 202 ? 7.244 5.448 12.583 1.00 95.56 202 ILE A CA 1
ATOM 1598 C C . ILE A 1 202 ? 6.379 4.619 13.535 1.00 95.56 202 ILE A C 1
ATOM 1600 O O . ILE A 1 202 ? 5.364 4.074 13.113 1.00 95.56 202 ILE A O 1
ATOM 1604 N N . LYS A 1 203 ? 6.700 4.600 14.834 1.00 95.81 203 LYS A N 1
ATOM 1605 C CA . LYS A 1 203 ? 5.871 3.921 15.846 1.00 95.81 203 LYS A CA 1
ATOM 1606 C C . LYS A 1 203 ? 4.461 4.498 15.929 1.00 95.81 203 LYS A C 1
ATOM 1608 O O . LYS A 1 203 ? 3.498 3.750 16.056 1.00 95.81 203 LYS A O 1
ATOM 1613 N N . GLN A 1 204 ? 4.319 5.817 15.828 1.00 96.44 204 GLN A N 1
ATOM 1614 C CA . GLN A 1 204 ? 3.002 6.446 15.777 1.00 96.44 204 GLN A CA 1
ATOM 1615 C C . GLN A 1 204 ? 2.220 6.009 14.530 1.00 96.44 204 GLN A C 1
ATOM 1617 O O . GLN A 1 204 ? 1.050 5.652 14.640 1.00 96.44 204 GLN A O 1
ATOM 1622 N N . ALA A 1 205 ? 2.866 5.961 13.365 1.00 97.06 205 ALA A N 1
ATOM 1623 C CA . ALA A 1 205 ? 2.250 5.455 12.144 1.00 97.06 205 ALA A CA 1
ATOM 1624 C C . ALA A 1 205 ? 1.838 3.974 12.272 1.00 97.06 205 ALA A C 1
ATOM 1626 O O . ALA A 1 205 ? 0.745 3.612 11.843 1.00 97.06 205 ALA A O 1
ATOM 1627 N N . GLN A 1 206 ? 2.655 3.135 12.920 1.00 97.00 206 GLN A N 1
ATOM 1628 C CA . GLN A 1 206 ? 2.320 1.732 13.201 1.00 97.00 206 GLN A CA 1
ATOM 1629 C C . GLN A 1 206 ? 1.065 1.604 14.076 1.00 97.00 206 GLN A C 1
ATOM 1631 O O . GLN A 1 206 ? 0.216 0.763 13.799 1.00 97.00 206 GLN A O 1
ATOM 1636 N N . ILE A 1 207 ? 0.901 2.474 15.081 1.00 97.00 207 ILE A N 1
ATOM 1637 C CA . ILE A 1 207 ? -0.318 2.524 15.906 1.00 97.00 207 ILE A CA 1
ATOM 1638 C C . ILE A 1 207 ? -1.543 2.856 15.042 1.00 97.00 207 ILE A C 1
ATOM 1640 O O . ILE A 1 207 ? -2.574 2.199 15.164 1.00 97.00 207 ILE A O 1
ATOM 1644 N N . VAL A 1 208 ? -1.446 3.844 14.145 1.00 97.88 208 VAL A N 1
ATOM 1645 C CA . VAL A 1 208 ? -2.559 4.199 13.245 1.00 97.88 208 VAL A CA 1
ATOM 1646 C C . VAL A 1 208 ? -2.943 3.014 12.349 1.00 97.88 208 VAL A C 1
ATOM 1648 O O . VAL A 1 208 ? -4.131 2.737 12.196 1.00 97.88 208 VAL A O 1
ATOM 1651 N N . PHE A 1 209 ? -1.963 2.281 11.811 1.00 98.19 209 PHE A N 1
ATOM 1652 C CA . PHE A 1 209 ? -2.207 1.080 11.003 1.00 98.19 209 PHE A CA 1
ATOM 1653 C C . PHE A 1 209 ? -2.828 -0.072 11.804 1.00 98.19 209 PHE A C 1
ATOM 1655 O O . PHE A 1 209 ? -3.764 -0.700 11.318 1.00 98.19 209 PHE A O 1
ATOM 1662 N N . ASP A 1 210 ? -2.391 -0.318 13.041 1.00 97.88 210 ASP A N 1
ATOM 1663 C CA . ASP A 1 210 ? -3.023 -1.311 13.925 1.00 97.88 210 ASP A CA 1
ATOM 1664 C C . ASP A 1 210 ? -4.510 -0.987 14.157 1.00 97.88 210 ASP A C 1
ATOM 1666 O O . ASP A 1 210 ? -5.387 -1.842 14.006 1.00 97.88 210 ASP A O 1
ATOM 1670 N N . HIS A 1 211 ? -4.825 0.280 14.434 1.00 98.19 211 HIS A N 1
ATOM 1671 C CA . HIS A 1 211 ? -6.211 0.727 14.560 1.00 98.19 211 HIS A CA 1
ATOM 1672 C C . HIS A 1 211 ? -7.000 0.624 13.249 1.00 98.19 211 HIS A C 1
ATOM 1674 O O . HIS A 1 211 ? -8.194 0.315 13.278 1.00 98.19 211 HIS A O 1
ATOM 1680 N N . PHE A 1 212 ? -6.358 0.855 12.105 1.00 98.50 212 PHE A N 1
ATOM 1681 C CA . PHE A 1 212 ? -6.992 0.688 10.801 1.00 98.50 212 PHE A CA 1
ATOM 1682 C C . PHE A 1 212 ? -7.315 -0.780 10.504 1.00 98.50 212 PHE A C 1
ATOM 1684 O O . PHE A 1 212 ? -8.431 -1.075 10.079 1.00 98.50 212 PHE A O 1
ATOM 1691 N N . GLY A 1 213 ? -6.408 -1.712 10.814 1.00 98.19 213 GLY A N 1
ATOM 1692 C CA . GLY A 1 213 ? -6.663 -3.155 10.724 1.00 98.19 213 GLY A CA 1
ATOM 1693 C C . GLY A 1 213 ? -7.886 -3.582 11.538 1.00 98.19 213 GLY A C 1
ATOM 1694 O O . GLY A 1 213 ? -8.799 -4.221 11.005 1.00 98.19 213 GLY A O 1
ATOM 1695 N N . LYS A 1 214 ? -7.974 -3.118 12.790 1.00 97.62 214 LYS A N 1
ATOM 1696 C CA . LYS A 1 214 ? -9.138 -3.360 13.660 1.00 97.62 214 LYS A CA 1
ATOM 1697 C C . LYS A 1 214 ? -10.420 -2.777 13.078 1.00 97.62 214 LYS A C 1
ATOM 1699 O O . LYS A 1 214 ? -11.441 -3.458 13.039 1.00 97.62 214 LYS A O 1
ATOM 1704 N N . PHE A 1 215 ? -10.367 -1.545 12.571 1.00 97.69 215 PHE A N 1
ATOM 1705 C CA . PHE A 1 215 ? -11.503 -0.911 11.903 1.00 97.69 215 PHE A CA 1
ATOM 1706 C C . PHE A 1 215 ? -11.987 -1.718 10.689 1.00 97.69 215 PHE A C 1
ATOM 1708 O O . PHE A 1 215 ? -13.188 -1.940 10.548 1.00 97.69 215 PHE A O 1
ATOM 1715 N N . LEU A 1 216 ? -11.076 -2.198 9.839 1.00 98.12 216 LEU A N 1
ATOM 1716 C CA . LEU A 1 216 ? -11.411 -3.008 8.663 1.00 98.12 216 LEU A CA 1
ATOM 1717 C C . LEU A 1 216 ? -12.060 -4.337 9.051 1.00 98.12 216 LEU A C 1
ATOM 1719 O O . LEU A 1 216 ? -13.023 -4.770 8.413 1.00 98.12 216 LEU A O 1
ATOM 1723 N N . LYS A 1 217 ? -11.550 -4.971 10.108 1.00 96.88 217 LYS A N 1
ATOM 1724 C CA . LYS A 1 217 ? -12.103 -6.201 10.676 1.00 96.88 217 LYS A CA 1
ATOM 1725 C C . LYS A 1 217 ? -13.503 -5.976 11.237 1.00 96.88 217 LYS A C 1
ATOM 1727 O O . LYS A 1 217 ? -14.423 -6.716 10.897 1.00 96.88 217 LYS A O 1
ATOM 1732 N N . GLU A 1 218 ? -13.685 -4.930 12.038 1.00 95.56 218 GLU A N 1
ATOM 1733 C CA . GLU A 1 218 ? -14.993 -4.527 12.562 1.00 95.56 218 GLU A CA 1
ATOM 1734 C C . GLU A 1 218 ? -15.981 -4.225 11.438 1.00 95.56 218 GLU A C 1
ATOM 1736 O O . GLU A 1 218 ? -17.121 -4.676 11.497 1.00 95.56 218 GLU A O 1
ATOM 1741 N N . ARG A 1 219 ? -15.552 -3.509 10.394 1.00 94.75 219 ARG A N 1
ATOM 1742 C CA . ARG A 1 219 ? -16.374 -3.230 9.213 1.00 94.75 219 ARG A CA 1
ATOM 1743 C C . ARG A 1 219 ? -16.788 -4.516 8.503 1.00 94.75 219 ARG A C 1
ATOM 1745 O O . ARG A 1 219 ? -17.954 -4.672 8.153 1.00 94.75 219 ARG A O 1
ATOM 1752 N N . TYR A 1 220 ? -15.850 -5.443 8.323 1.00 95.50 220 TYR A N 1
ATOM 1753 C CA . TYR A 1 220 ? -16.103 -6.707 7.643 1.00 95.50 220 TYR A CA 1
ATOM 1754 C C . TYR A 1 220 ? -17.068 -7.607 8.426 1.00 95.50 220 TYR A C 1
ATOM 1756 O O . TYR A 1 220 ? -18.002 -8.157 7.841 1.00 95.50 220 TYR A O 1
ATOM 1764 N N . PHE A 1 221 ? -16.884 -7.754 9.740 1.00 94.31 221 PHE A N 1
ATOM 1765 C CA . PHE A 1 221 ? -17.746 -8.589 10.589 1.00 94.31 221 PHE A CA 1
ATOM 1766 C C . PHE A 1 221 ? -19.024 -7.888 11.052 1.00 94.31 221 PHE A C 1
ATOM 1768 O O . PHE A 1 221 ? -19.993 -8.560 11.411 1.00 94.31 221 PHE A O 1
ATOM 1775 N N . GLY A 1 222 ? -19.049 -6.558 11.007 1.00 87.56 222 GLY A N 1
ATOM 1776 C CA . GLY A 1 222 ? -20.215 -5.747 11.302 1.00 87.56 222 GLY A CA 1
ATOM 1777 C C . GLY A 1 222 ? -21.417 -6.180 10.469 1.00 87.56 222 GLY A C 1
ATOM 1778 O O . GLY A 1 222 ? -21.305 -6.608 9.313 1.00 87.56 222 GLY A O 1
ATOM 1779 N N . LYS A 1 223 ? -22.600 -6.103 11.079 1.00 57.00 223 LYS A N 1
ATOM 1780 C CA . LYS A 1 223 ? -23.849 -6.239 10.335 1.00 57.00 223 LYS A CA 1
ATOM 1781 C C . LYS A 1 223 ? -23.927 -5.063 9.373 1.00 57.00 223 LYS A C 1
ATOM 1783 O O . LYS A 1 223 ? -23.822 -3.924 9.816 1.00 57.00 223 LYS A O 1
ATOM 1788 N N . ASN A 1 224 ? -24.110 -5.355 8.086 1.00 40.03 224 ASN A N 1
ATOM 1789 C CA . ASN A 1 224 ? -24.542 -4.362 7.109 1.00 40.03 224 ASN A CA 1
ATOM 1790 C C . ASN A 1 224 ? -25.670 -3.534 7.746 1.0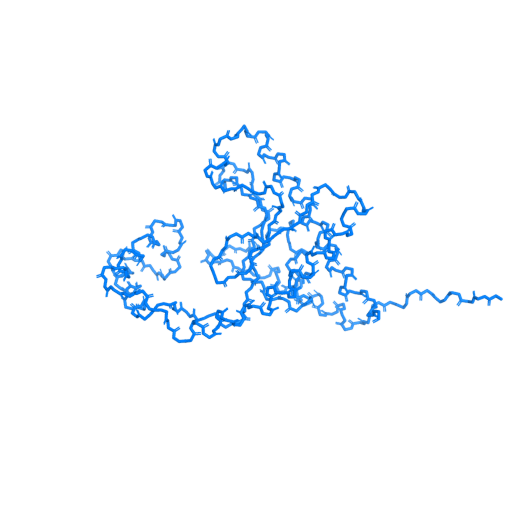0 40.03 224 ASN A C 1
ATOM 1792 O O . ASN A 1 224 ? -26.658 -4.118 8.203 1.00 40.03 224 ASN A O 1
ATOM 1796 N N . ALA A 1 225 ? -25.459 -2.221 7.852 1.00 34.50 225 ALA A N 1
ATOM 1797 C CA . ALA A 1 225 ? -26.536 -1.275 8.113 1.00 34.50 225 ALA A CA 1
ATOM 1798 C C . ALA A 1 225 ? -27.587 -1.367 6.999 1.00 34.50 225 ALA A C 1
ATOM 1800 O O . ALA A 1 225 ? -27.186 -1.620 5.837 1.00 34.50 225 ALA A O 1
#